Protein AF-A0A5C5W256-F1 (afdb_monomer_lite)

Sequence (184 aa):
MFRKSLTKLVGLVVAVGLAAPVAPAAFVEFNVLAPAGPWGCCGVTFTADGVGFVTRQFQNSAGTWVVTGSAYGGGCLDPFSLYLNNVSVAPNIVAAVPGGATTVIFDYRDMGGNINLRVNGIHVRRADFSMIPGAAYAAAGVAVGVTTTAIAGGVEGTVTLTGGPITSVWIGGQELCIDELDMY

Secondary structure (DSSP, 8-state):
------------------PPPPPPSEEE-TTSEES-S-EETTT-EEEETTEEEEEE-EE-TTS-EE---EEEE-SSSSTTPEEEESEEEEE-HHHHSTT-EEEEEEEEEE-SS-EEEEETTEEEEESSGGGS-TTTTGGGTEEEEEEEEEETTEEEEEEEEEEEEE--EEEEESSEEEEEEEE-

pLDDT: mean 88.27, std 16.91, range [33.84, 98.69]

Structure (mmCIF, N/CA/C/O backbone):
data_AF-A0A5C5W256-F1
#
_entry.id   AF-A0A5C5W256-F1
#
loop_
_atom_site.group_PDB
_atom_site.id
_atom_site.type_symbol
_atom_site.label_atom_id
_atom_site.label_alt_id
_atom_site.label_comp_id
_atom_site.label_asym_id
_atom_site.label_entity_id
_atom_site.label_seq_id
_atom_site.pdbx_PDB_ins_code
_atom_site.Cartn_x
_atom_site.Cartn_y
_atom_site.Cartn_z
_atom_site.occupancy
_atom_site.B_iso_or_equiv
_atom_site.auth_seq_id
_atom_site.auth_comp_id
_atom_site.auth_asym_id
_atom_site.auth_atom_id
_atom_site.pdbx_PDB_model_num
ATOM 1 N N . MET A 1 1 ? -3.224 26.549 -4.837 1.00 40.59 1 MET A N 1
ATOM 2 C CA . MET A 1 1 ? -4.471 27.346 -4.724 1.00 40.59 1 MET A CA 1
ATOM 3 C C . MET A 1 1 ? -5.606 26.364 -4.453 1.00 40.59 1 MET A C 1
ATOM 5 O O . MET A 1 1 ? -5.605 25.339 -5.113 1.00 40.59 1 MET A O 1
ATOM 9 N N . PHE A 1 2 ? -6.529 26.710 -3.540 1.00 33.84 2 PHE A N 1
ATOM 10 C CA . PHE A 1 2 ? -7.714 25.958 -3.052 1.00 33.84 2 PHE A CA 1
ATOM 11 C C . PHE A 1 2 ? -7.449 24.916 -1.942 1.00 33.84 2 PHE A C 1
ATOM 13 O O . PHE A 1 2 ? -6.506 24.157 -2.055 1.00 33.84 2 PHE A O 1
ATOM 20 N N . ARG A 1 3 ? -8.209 24.848 -0.832 1.00 41.81 3 ARG A N 1
ATOM 21 C CA . ARG A 1 3 ? -9.476 25.514 -0.443 1.00 41.81 3 ARG A CA 1
ATOM 22 C C . ARG A 1 3 ? -9.385 26.164 0.951 1.00 41.81 3 ARG A C 1
ATOM 24 O O . ARG A 1 3 ? -9.080 25.505 1.934 1.00 41.81 3 ARG A O 1
ATOM 31 N N . LYS A 1 4 ? -9.751 27.449 1.036 1.00 40.59 4 LYS A N 1
ATOM 32 C CA . LYS A 1 4 ? -10.235 28.093 2.269 1.00 40.59 4 LYS A CA 1
ATOM 33 C C . LYS A 1 4 ? -11.763 28.037 2.264 1.00 40.59 4 LYS A C 1
ATOM 35 O O . LYS A 1 4 ? -12.381 28.345 1.247 1.00 40.59 4 LYS A O 1
ATOM 40 N N . SER A 1 5 ? -12.336 27.638 3.394 1.00 48.22 5 SER A N 1
ATOM 41 C CA . SER A 1 5 ? -13.777 27.613 3.656 1.00 48.22 5 SER A CA 1
ATOM 42 C C . SER A 1 5 ? -14.386 29.020 3.566 1.00 48.22 5 SER A C 1
ATOM 44 O O . SER A 1 5 ? -13.829 29.971 4.117 1.00 48.22 5 SER A O 1
ATOM 46 N N . LEU A 1 6 ? -15.522 29.151 2.875 1.00 41.66 6 LEU A N 1
ATOM 47 C CA . LEU A 1 6 ? -16.331 30.369 2.809 1.00 41.66 6 LEU A CA 1
ATOM 48 C C . LEU A 1 6 ? -17.813 29.997 2.901 1.00 41.66 6 LEU A C 1
ATOM 50 O O . LEU A 1 6 ? -18.333 29.223 2.099 1.00 41.66 6 LEU A O 1
ATOM 54 N N . THR A 1 7 ? -18.477 30.565 3.903 1.00 48.62 7 THR A N 1
ATOM 55 C CA . THR A 1 7 ? -19.885 30.338 4.230 1.00 48.62 7 THR A CA 1
ATOM 56 C C . THR A 1 7 ? -20.782 31.422 3.617 1.00 48.62 7 THR A C 1
ATOM 58 O O . THR A 1 7 ? -20.429 32.598 3.625 1.00 48.62 7 THR A O 1
ATOM 61 N N . LYS A 1 8 ? -22.000 30.989 3.252 1.00 44.25 8 LYS A N 1
ATOM 62 C CA . LYS A 1 8 ? -23.266 31.716 2.991 1.00 44.25 8 LYS A CA 1
ATOM 63 C C . LYS A 1 8 ? -23.506 32.320 1.598 1.00 44.25 8 LYS A C 1
ATOM 65 O O . LYS A 1 8 ? -23.136 33.453 1.322 1.00 44.25 8 LYS A O 1
ATOM 70 N N . LEU A 1 9 ? -24.381 31.643 0.845 1.00 35.53 9 LEU A N 1
ATOM 71 C CA . LEU A 1 9 ? -25.519 32.275 0.169 1.00 35.53 9 LEU A CA 1
ATOM 72 C C . LEU A 1 9 ? -26.750 31.356 0.289 1.00 35.53 9 LEU A C 1
ATOM 74 O O . LEU A 1 9 ? -26.643 30.143 0.124 1.00 35.53 9 LEU A O 1
ATOM 78 N N . VAL A 1 10 ? -27.893 31.941 0.651 1.00 47.00 10 VAL A N 1
ATOM 79 C CA . VAL A 1 10 ? -29.174 31.268 0.914 1.00 47.00 10 VAL A CA 1
ATOM 80 C C . VAL A 1 10 ? -29.885 30.997 -0.411 1.00 47.00 10 VAL A C 1
ATOM 82 O O . VAL A 1 10 ? -30.200 31.928 -1.145 1.00 47.00 10 VAL A O 1
ATOM 85 N N . GLY A 1 11 ? -30.163 29.727 -0.688 1.00 38.19 11 GLY A N 1
ATOM 86 C CA . GLY A 1 11 ? -31.036 29.267 -1.761 1.00 38.19 11 GLY A CA 1
ATOM 87 C C . GLY A 1 11 ? -31.758 28.013 -1.283 1.00 38.19 11 GLY A C 1
ATOM 88 O O . GLY A 1 11 ? -31.154 27.167 -0.629 1.00 38.19 11 GLY A O 1
ATOM 89 N N . LEU A 1 12 ? -33.061 27.928 -1.540 1.00 46.53 12 LEU A N 1
ATOM 90 C CA . LEU A 1 12 ? -33.896 26.774 -1.219 1.00 46.53 12 LEU A CA 1
ATOM 91 C C . LEU A 1 12 ? -33.353 25.538 -1.957 1.00 46.53 12 LEU A C 1
ATOM 93 O O . LEU A 1 12 ? -33.573 25.385 -3.156 1.00 46.53 12 LEU A O 1
ATOM 97 N N . VAL A 1 13 ? -32.616 24.681 -1.250 1.00 40.34 13 VAL A N 1
ATOM 98 C CA . VAL A 1 13 ? -32.109 23.406 -1.768 1.00 40.34 13 VAL A CA 1
ATOM 99 C C . VAL A 1 13 ? -33.028 22.301 -1.270 1.00 40.34 13 VAL A C 1
ATOM 101 O O . VAL A 1 13 ? -33.202 22.110 -0.068 1.00 40.34 13 VAL A O 1
ATOM 104 N N . VAL A 1 14 ? -33.623 21.574 -2.215 1.00 43.19 14 VAL A N 1
ATOM 105 C CA . VAL A 1 14 ? -34.213 20.256 -1.976 1.00 43.19 14 VAL A CA 1
ATOM 106 C C . VAL A 1 14 ? -33.129 19.402 -1.322 1.00 43.19 14 VAL A C 1
ATOM 108 O O . VAL A 1 14 ? -32.124 19.095 -1.960 1.00 43.19 14 VAL A O 1
ATOM 111 N N . ALA A 1 15 ? -33.299 19.069 -0.043 1.00 41.59 15 ALA A N 1
ATOM 112 C CA . ALA A 1 15 ? -32.375 18.219 0.691 1.00 41.59 15 ALA A CA 1
ATOM 113 C C . ALA A 1 15 ? -32.466 16.784 0.149 1.00 41.59 15 ALA A C 1
ATOM 115 O O . ALA A 1 15 ? -33.136 15.924 0.714 1.00 41.59 15 ALA A O 1
ATOM 116 N N . VAL A 1 16 ? -31.786 16.516 -0.966 1.00 49.28 16 VAL A N 1
ATOM 117 C CA . VAL A 1 16 ? -31.245 15.181 -1.206 1.00 49.28 16 VAL A CA 1
ATOM 118 C C . VAL A 1 16 ? -30.246 14.994 -0.077 1.00 49.28 16 VAL A C 1
ATOM 120 O O . VAL A 1 16 ? -29.278 15.749 0.004 1.00 49.28 16 VAL A O 1
ATOM 123 N N . GLY A 1 17 ? -30.547 14.094 0.859 1.00 39.19 17 GLY A N 1
ATOM 124 C CA . GLY A 1 17 ? -29.689 13.802 2.000 1.00 39.19 17 GLY A CA 1
ATOM 125 C C . GLY A 1 17 ? -28.335 13.294 1.522 1.00 39.19 17 GLY A C 1
ATOM 126 O O . GLY A 1 17 ? -28.123 12.093 1.417 1.00 39.19 17 GLY A O 1
ATOM 127 N N . LEU A 1 18 ? -27.426 14.211 1.200 1.00 48.56 18 LEU A N 1
ATOM 128 C CA . LEU A 1 18 ? -26.009 13.927 1.106 1.00 48.56 18 LEU A CA 1
ATOM 129 C C . LEU A 1 18 ? -25.595 13.602 2.535 1.00 48.56 18 LEU A C 1
ATOM 131 O O . LEU A 1 18 ? -25.558 14.489 3.390 1.00 48.56 18 LEU A O 1
ATOM 135 N N . ALA A 1 19 ? -25.383 12.314 2.808 1.00 50.03 19 ALA A N 1
ATOM 136 C CA . ALA A 1 19 ? -24.729 11.897 4.033 1.00 50.03 19 ALA A CA 1
ATOM 137 C C . ALA A 1 19 ? -23.458 12.743 4.178 1.00 50.03 19 ALA A C 1
ATOM 139 O O . ALA A 1 19 ? -22.701 12.900 3.215 1.00 50.03 19 ALA A O 1
ATOM 140 N N . ALA A 1 20 ? -23.267 13.346 5.353 1.00 55.91 20 ALA A N 1
ATOM 141 C CA . ALA A 1 20 ? -22.009 14.007 5.655 1.00 55.91 20 ALA A CA 1
ATOM 142 C C . ALA A 1 20 ? -20.870 13.003 5.399 1.00 55.91 20 ALA A C 1
ATOM 144 O O . ALA A 1 20 ? -21.065 11.816 5.684 1.00 55.91 20 ALA A O 1
ATOM 145 N N . PRO A 1 21 ? -19.724 13.438 4.848 1.00 59.44 21 PRO A N 1
ATOM 146 C CA . PRO A 1 21 ? -18.595 12.540 4.664 1.00 59.44 21 PRO A CA 1
ATOM 147 C C . PRO A 1 21 ? -18.270 11.906 6.019 1.00 59.44 21 PRO A C 1
ATOM 149 O O . PRO A 1 21 ? -18.038 12.613 7.002 1.00 59.44 21 PRO A O 1
ATOM 152 N N . VAL A 1 22 ? -18.355 10.577 6.087 1.00 65.25 22 VAL A N 1
ATOM 153 C CA . VAL A 1 22 ? -17.903 9.820 7.256 1.00 65.25 22 VAL A CA 1
ATOM 154 C C . VAL A 1 22 ? -16.399 10.048 7.325 1.00 65.25 22 VAL A C 1
ATOM 156 O O . VAL A 1 22 ? -15.731 9.869 6.315 1.00 65.25 22 VAL A O 1
ATOM 159 N N . ALA A 1 23 ? -15.878 10.518 8.458 1.00 70.25 23 ALA A N 1
ATOM 160 C CA . ALA A 1 23 ? -14.434 10.633 8.638 1.00 70.25 23 ALA A CA 1
ATOM 161 C C . ALA A 1 23 ? -13.821 9.225 8.747 1.00 70.25 23 ALA A C 1
ATOM 163 O O . ALA A 1 23 ? -14.481 8.338 9.301 1.00 70.25 23 ALA A O 1
ATOM 164 N N . PRO A 1 24 ? -12.593 9.004 8.252 1.00 76.75 24 PRO A N 1
ATOM 165 C CA . PRO A 1 24 ? -11.929 7.719 8.410 1.00 76.75 24 PRO A CA 1
ATOM 166 C C . PRO A 1 24 ? -11.742 7.390 9.894 1.00 76.75 24 PRO A C 1
ATOM 168 O O . PRO A 1 24 ? -11.491 8.269 10.722 1.00 76.75 24 PRO A O 1
ATOM 171 N N . ALA A 1 25 ? -11.867 6.106 10.231 1.00 82.56 25 ALA A N 1
ATOM 172 C CA . ALA A 1 25 ? -11.558 5.600 11.564 1.00 82.56 25 ALA A CA 1
ATOM 173 C C . ALA A 1 25 ? -10.058 5.742 11.879 1.00 82.56 25 ALA A C 1
ATOM 175 O O . ALA A 1 25 ? -9.688 5.927 13.038 1.00 82.56 25 ALA A O 1
ATOM 176 N N . ALA A 1 26 ? -9.211 5.717 10.848 1.00 89.31 26 ALA A N 1
ATOM 177 C CA . ALA A 1 26 ? -7.811 6.102 10.929 1.00 89.31 26 ALA A CA 1
ATOM 178 C C . ALA A 1 26 ? -7.361 6.804 9.641 1.00 89.31 26 ALA A C 1
ATOM 180 O O . ALA A 1 26 ? -7.589 6.297 8.544 1.00 89.31 26 ALA A O 1
ATOM 181 N N . PHE A 1 27 ? -6.700 7.947 9.808 1.00 92.69 27 PHE A N 1
ATOM 182 C CA . PHE A 1 27 ? -6.063 8.728 8.751 1.00 92.69 27 PHE A CA 1
ATOM 183 C C . PHE A 1 27 ? -4.564 8.761 9.014 1.00 92.69 27 PHE A C 1
ATOM 185 O O . PHE A 1 27 ? -4.160 8.958 10.162 1.00 92.69 27 PHE A O 1
ATOM 192 N N . VAL A 1 28 ? -3.762 8.539 7.977 1.00 91.94 28 VAL A N 1
ATOM 193 C CA . VAL A 1 28 ? -2.305 8.576 8.073 1.00 91.94 28 VAL A CA 1
ATOM 194 C C . VAL A 1 28 ? -1.745 9.525 7.026 1.00 91.94 28 VAL A C 1
ATOM 196 O O . VAL A 1 28 ? -1.729 9.201 5.838 1.00 91.94 28 VAL A O 1
ATOM 199 N N . GLU A 1 29 ? -1.211 10.645 7.496 1.00 88.19 29 GLU A N 1
ATOM 200 C CA . GLU A 1 29 ? -0.182 11.411 6.806 1.00 88.19 29 GLU A CA 1
ATOM 201 C C . GLU A 1 29 ? 1.185 10.841 7.215 1.00 88.19 29 GLU A C 1
ATOM 203 O O . GLU A 1 29 ? 1.429 10.487 8.375 1.00 88.19 29 GLU A O 1
ATOM 208 N N . PHE A 1 30 ? 2.141 10.762 6.288 1.00 89.50 30 PHE A N 1
ATOM 209 C CA . PHE A 1 30 ? 3.508 10.347 6.640 1.00 89.50 30 PHE A CA 1
ATOM 210 C C . PHE A 1 30 ? 4.365 11.547 7.100 1.00 89.50 30 PHE A C 1
ATOM 212 O O . PHE A 1 30 ? 5.590 11.556 6.960 1.00 89.50 30 PHE A O 1
ATOM 219 N N . ASN A 1 31 ? 3.729 12.554 7.718 1.00 81.38 31 ASN A N 1
ATOM 220 C CA . ASN A 1 31 ? 4.358 13.772 8.241 1.00 81.38 31 ASN A CA 1
ATOM 221 C C . ASN A 1 31 ? 5.078 13.551 9.592 1.00 81.38 31 ASN A C 1
ATOM 223 O O . ASN A 1 31 ? 6.030 14.265 9.921 1.00 81.38 31 ASN A O 1
ATOM 227 N N . VAL A 1 32 ? 4.665 12.534 10.354 1.00 80.62 32 VAL A N 1
ATOM 228 C CA . VAL A 1 32 ? 5.231 12.144 11.648 1.00 80.62 32 VAL A CA 1
ATOM 229 C C . VAL A 1 32 ? 5.641 10.681 11.584 1.00 80.62 32 VAL A C 1
ATOM 231 O O . VAL A 1 32 ? 4.842 9.774 11.795 1.00 80.62 32 VAL A O 1
ATOM 234 N N . LEU A 1 33 ? 6.926 10.448 11.324 1.00 84.06 33 LEU A N 1
ATOM 235 C CA . LEU A 1 33 ? 7.492 9.112 11.167 1.00 84.06 33 LEU A CA 1
ATOM 236 C C . LEU A 1 33 ? 8.410 8.760 12.336 1.00 84.06 33 LEU A C 1
ATOM 238 O O . LEU A 1 33 ? 9.374 9.475 12.616 1.00 84.06 33 LEU A O 1
ATOM 242 N N . ALA A 1 34 ? 8.139 7.637 13.002 1.00 77.75 34 ALA A N 1
ATOM 243 C CA . ALA A 1 34 ? 8.932 7.185 14.143 1.00 77.75 34 ALA A CA 1
ATOM 244 C C . ALA A 1 34 ? 9.206 5.668 14.108 1.00 77.75 34 ALA A C 1
ATOM 246 O O . ALA A 1 34 ? 8.272 4.883 13.958 1.00 77.75 34 ALA A O 1
ATOM 247 N N . PRO A 1 35 ? 10.464 5.220 14.290 1.00 82.00 35 PRO A N 1
ATOM 248 C CA . PRO A 1 35 ? 11.689 6.032 14.306 1.00 82.00 35 PRO A CA 1
ATOM 249 C C . PRO A 1 35 ? 11.937 6.675 12.936 1.00 82.00 35 PRO A C 1
ATOM 251 O O . PRO A 1 35 ? 11.441 6.153 11.950 1.00 82.00 35 PRO A O 1
ATOM 254 N N . ALA A 1 36 ? 12.715 7.756 12.841 1.00 77.00 36 ALA A N 1
ATOM 255 C CA . ALA A 1 36 ? 13.098 8.296 11.534 1.00 77.00 36 ALA A CA 1
ATOM 256 C C . ALA A 1 36 ? 13.858 7.217 10.733 1.00 77.00 36 ALA A C 1
ATOM 258 O O . ALA A 1 36 ? 14.828 6.653 11.241 1.00 77.00 36 ALA A O 1
ATOM 259 N N . GLY A 1 37 ? 13.365 6.879 9.535 1.00 81.06 37 GLY A N 1
ATOM 260 C CA . GLY A 1 37 ? 13.914 5.821 8.679 1.00 81.06 37 GLY A CA 1
ATOM 261 C C . GLY A 1 37 ? 15.373 6.053 8.232 1.00 81.06 37 GLY A C 1
ATOM 262 O O . GLY A 1 37 ? 16.012 7.025 8.635 1.00 81.06 37 GLY A O 1
ATOM 263 N N . PRO A 1 38 ? 15.925 5.181 7.370 1.00 90.62 38 PRO A N 1
ATOM 264 C CA . PRO A 1 38 ? 15.214 4.190 6.562 1.00 90.62 38 PRO A CA 1
ATOM 265 C C . PRO A 1 38 ? 14.816 2.927 7.336 1.00 90.62 38 PRO A C 1
ATOM 267 O O . PRO A 1 38 ? 15.508 2.491 8.256 1.00 90.62 38 PRO A O 1
ATOM 270 N N . TRP A 1 39 ? 13.729 2.288 6.905 1.00 95.62 39 TRP A N 1
ATOM 271 C CA . TRP A 1 39 ? 13.280 0.989 7.407 1.00 95.62 39 TRP A CA 1
ATOM 272 C C . TRP A 1 39 ? 13.541 -0.081 6.354 1.00 95.62 39 TRP A C 1
ATOM 274 O O . TRP A 1 39 ? 12.833 -0.173 5.351 1.00 95.62 39 TRP A O 1
ATOM 284 N N . GLY A 1 40 ? 14.582 -0.880 6.578 1.00 95.56 40 GLY A N 1
ATOM 285 C CA . GLY A 1 40 ? 14.929 -1.990 5.697 1.00 95.56 40 GLY A CA 1
ATOM 286 C C . GLY A 1 40 ? 13.882 -3.105 5.710 1.00 95.56 40 GLY A C 1
ATOM 287 O O . GLY A 1 40 ? 13.052 -3.223 6.619 1.00 95.56 40 GLY A O 1
ATOM 288 N N . CYS A 1 41 ? 13.933 -3.961 4.699 1.00 94.12 41 CYS A N 1
ATOM 289 C CA . CYS A 1 41 ? 13.200 -5.215 4.710 1.00 94.12 41 CYS A CA 1
ATOM 290 C C . CYS A 1 41 ? 13.923 -6.251 5.602 1.00 94.12 41 CYS A C 1
ATOM 292 O O . CYS A 1 41 ? 15.146 -6.272 5.667 1.00 94.12 41 CYS A O 1
ATOM 294 N N . CYS A 1 42 ? 13.240 -7.136 6.325 1.00 95.06 42 CYS A N 1
ATOM 295 C CA . CYS A 1 42 ? 11.794 -7.217 6.523 1.00 95.06 42 CYS A CA 1
ATOM 296 C C . CYS A 1 42 ? 11.480 -7.412 8.008 1.00 95.06 42 CYS A C 1
ATOM 298 O O . CYS A 1 42 ? 12.303 -7.920 8.767 1.00 95.06 42 CYS A O 1
ATOM 300 N N . GLY A 1 43 ? 10.266 -7.045 8.415 1.00 96.94 43 GLY A N 1
ATOM 301 C CA . GLY A 1 43 ? 9.844 -7.115 9.814 1.00 96.94 43 GLY A CA 1
ATOM 302 C C . GLY A 1 43 ? 10.235 -5.889 10.637 1.00 96.94 43 GLY A C 1
ATOM 303 O O . GLY A 1 43 ? 9.975 -5.875 11.836 1.00 96.94 43 GLY A O 1
ATOM 304 N N . VAL A 1 44 ? 10.811 -4.858 10.012 1.00 97.38 44 VAL A N 1
ATOM 305 C CA . VAL A 1 44 ? 11.076 -3.582 10.680 1.00 97.38 44 VAL A CA 1
ATOM 306 C C . VAL A 1 44 ? 9.753 -2.860 10.871 1.00 97.38 44 VAL A C 1
ATOM 308 O O . VAL A 1 44 ? 8.972 -2.726 9.929 1.00 97.38 44 VAL A O 1
ATOM 311 N N . THR A 1 45 ? 9.499 -2.415 12.095 1.00 96.75 45 THR A N 1
ATOM 312 C CA . THR A 1 45 ? 8.281 -1.695 12.457 1.00 96.75 45 THR A CA 1
ATOM 313 C C . THR A 1 45 ? 8.541 -0.207 12.589 1.00 96.75 45 THR A C 1
ATOM 315 O O . THR A 1 45 ? 9.589 0.202 13.092 1.00 96.75 45 THR A O 1
ATOM 318 N N . PHE A 1 46 ? 7.557 0.590 12.204 1.00 96.00 46 PHE A N 1
ATOM 319 C CA . PHE A 1 46 ? 7.534 2.031 12.422 1.00 96.00 46 PHE A CA 1
ATOM 320 C C . PHE A 1 46 ? 6.097 2.495 12.623 1.00 96.00 46 PHE A C 1
ATOM 322 O O . PHE A 1 46 ? 5.162 1.717 12.442 1.00 96.00 46 PHE A O 1
ATOM 329 N N . THR A 1 47 ? 5.913 3.742 13.023 1.00 95.25 47 THR A N 1
ATOM 330 C CA . THR A 1 47 ? 4.601 4.361 13.185 1.00 95.25 47 THR A CA 1
ATOM 331 C C . THR A 1 47 ? 4.505 5.620 12.340 1.00 95.25 47 THR A C 1
ATOM 333 O O . THR A 1 47 ? 5.472 6.385 12.288 1.00 95.25 47 THR A O 1
ATOM 336 N N . ALA A 1 48 ? 3.335 5.833 11.743 1.00 93.00 48 ALA A N 1
ATOM 337 C CA . ALA A 1 48 ? 2.917 7.088 11.128 1.00 93.00 48 ALA A CA 1
ATOM 338 C C . ALA A 1 48 ? 1.512 7.423 11.641 1.00 93.00 48 ALA A C 1
ATOM 340 O O . ALA A 1 48 ? 0.661 6.533 11.664 1.00 93.00 48 ALA A O 1
ATOM 341 N N . ASP A 1 49 ? 1.312 8.634 12.165 1.00 91.19 49 ASP A N 1
ATOM 342 C CA . ASP A 1 49 ? 0.053 9.084 12.789 1.00 91.19 49 ASP A CA 1
ATOM 343 C C . ASP A 1 49 ? -0.586 8.075 13.761 1.00 91.19 49 ASP A C 1
ATOM 345 O O . ASP A 1 49 ? -1.791 7.837 13.798 1.00 91.19 49 ASP A O 1
ATOM 349 N N . GLY A 1 50 ? 0.253 7.432 14.578 1.00 90.38 50 GLY A N 1
ATOM 350 C CA . GLY A 1 50 ? -0.186 6.441 15.565 1.00 90.38 50 GLY A CA 1
ATOM 351 C C . GLY A 1 50 ? -0.567 5.072 14.986 1.00 90.38 50 GLY A C 1
ATOM 352 O O . GLY A 1 50 ? -0.760 4.126 15.752 1.00 90.38 50 GLY A O 1
ATOM 353 N N . VAL A 1 51 ? -0.598 4.912 13.661 1.00 95.44 51 VAL A N 1
ATOM 354 C CA . VAL A 1 51 ? -0.769 3.618 12.997 1.00 95.44 51 VAL A CA 1
ATOM 355 C C . VAL A 1 51 ? 0.577 2.908 12.915 1.00 95.44 51 VAL A C 1
ATOM 357 O O . VAL A 1 51 ? 1.571 3.454 12.440 1.00 95.44 51 VAL A O 1
ATOM 360 N N . GLY A 1 52 ? 0.616 1.663 13.388 1.00 96.75 52 GLY A N 1
ATOM 361 C CA . GLY A 1 52 ? 1.791 0.807 13.266 1.00 96.75 52 GLY A CA 1
ATOM 362 C C . GLY A 1 52 ? 1.912 0.213 11.866 1.00 96.75 52 GLY A C 1
ATOM 363 O O . GLY A 1 52 ? 0.949 -0.333 11.335 1.00 96.75 52 GLY A O 1
ATOM 364 N N . PHE A 1 53 ? 3.113 0.248 11.308 1.00 98.12 53 PHE A N 1
ATOM 365 C CA . PHE A 1 53 ? 3.483 -0.352 10.035 1.00 98.12 53 PHE A CA 1
ATOM 366 C C . PHE A 1 53 ? 4.567 -1.401 10.239 1.00 98.12 53 PHE A C 1
ATOM 368 O O . PHE A 1 53 ? 5.342 -1.357 11.196 1.00 98.12 53 PHE A O 1
ATOM 375 N N . VAL A 1 54 ? 4.653 -2.338 9.299 1.00 98.19 54 VAL A N 1
ATOM 376 C CA . VAL A 1 54 ? 5.749 -3.304 9.219 1.00 98.19 54 VAL A CA 1
ATOM 377 C C . VAL A 1 54 ? 6.220 -3.466 7.779 1.00 98.19 54 VAL A C 1
ATOM 379 O O . VAL A 1 54 ? 5.405 -3.613 6.865 1.00 98.19 54 VAL A O 1
ATOM 382 N N . THR A 1 55 ? 7.536 -3.469 7.567 1.00 98.44 55 THR A N 1
ATOM 383 C CA . THR A 1 55 ? 8.130 -3.739 6.255 1.00 98.44 55 THR A CA 1
ATOM 384 C C . THR A 1 55 ? 8.003 -5.217 5.893 1.00 98.44 55 THR A C 1
ATOM 386 O O . THR A 1 55 ? 8.132 -6.126 6.722 1.00 98.44 55 THR A O 1
ATOM 389 N N . ARG A 1 56 ? 7.735 -5.481 4.621 1.00 98.44 56 ARG A N 1
ATOM 390 C CA . ARG A 1 56 ? 7.482 -6.795 4.035 1.00 98.44 56 ARG A CA 1
ATOM 391 C C . ARG A 1 56 ? 8.254 -6.925 2.731 1.00 98.44 56 ARG A C 1
ATOM 393 O O . ARG A 1 56 ? 8.587 -5.937 2.081 1.00 98.44 56 ARG A O 1
ATOM 400 N N . GLN A 1 57 ? 8.507 -8.172 2.354 1.00 97.56 57 GLN A N 1
ATOM 401 C CA . GLN A 1 57 ? 9.138 -8.508 1.082 1.00 97.56 57 GLN A CA 1
ATOM 402 C C . GLN A 1 57 ? 8.375 -7.917 -0.110 1.00 97.56 57 GLN A C 1
ATOM 404 O O . GLN A 1 57 ? 7.158 -7.715 -0.067 1.00 97.56 57 GLN A O 1
ATOM 409 N N . PHE A 1 58 ? 9.108 -7.680 -1.187 1.00 97.56 58 PHE A N 1
ATOM 410 C CA . PHE A 1 58 ? 8.606 -7.193 -2.467 1.00 97.56 58 PHE A CA 1
ATOM 411 C C . PHE A 1 58 ? 8.861 -8.250 -3.537 1.00 97.56 58 PHE A C 1
ATOM 413 O O . PHE A 1 58 ? 9.859 -8.959 -3.468 1.00 97.56 58 PHE A O 1
ATOM 420 N N . GLN A 1 59 ? 7.983 -8.386 -4.523 1.00 97.81 59 GLN A N 1
ATOM 421 C CA . GLN A 1 59 ? 8.201 -9.256 -5.672 1.00 97.81 59 GLN A CA 1
ATOM 422 C C . GLN A 1 59 ? 8.569 -8.417 -6.897 1.00 97.81 59 GLN A C 1
ATOM 424 O O . GLN A 1 59 ? 7.767 -7.600 -7.353 1.00 97.81 59 GLN A O 1
ATOM 429 N N . ASN A 1 60 ? 9.757 -8.646 -7.455 1.00 96.00 60 ASN A N 1
ATOM 430 C CA . ASN A 1 60 ? 10.226 -7.937 -8.647 1.00 96.00 60 ASN A CA 1
ATOM 431 C C . ASN A 1 60 ? 9.536 -8.429 -9.939 1.00 96.00 60 ASN A C 1
ATOM 433 O O . ASN A 1 60 ? 8.783 -9.408 -9.928 1.00 96.00 60 ASN A O 1
ATOM 437 N N . SER A 1 61 ? 9.808 -7.772 -11.073 1.00 95.06 61 SER A N 1
ATOM 438 C CA . SER A 1 61 ? 9.256 -8.121 -12.398 1.00 95.06 61 SER A CA 1
ATOM 439 C C . SER A 1 61 ? 9.442 -9.591 -12.784 1.00 95.06 61 SER A C 1
ATOM 441 O O . SER A 1 61 ? 8.538 -10.174 -13.389 1.00 95.06 61 SER A O 1
ATOM 443 N N . ALA A 1 62 ? 10.565 -10.198 -12.390 1.00 95.44 62 ALA A N 1
ATOM 444 C CA . ALA A 1 62 ? 10.894 -11.600 -12.641 1.00 95.44 62 ALA A CA 1
ATOM 445 C C . ALA A 1 62 ? 10.119 -12.589 -11.746 1.00 95.44 62 ALA A C 1
ATOM 447 O O . ALA A 1 62 ? 10.238 -13.799 -11.918 1.00 95.44 62 ALA A O 1
ATOM 448 N N . GLY A 1 63 ? 9.310 -12.104 -10.800 1.00 95.88 63 GLY A N 1
ATOM 449 C CA . GLY A 1 63 ? 8.587 -12.943 -9.845 1.00 95.88 63 GLY A CA 1
ATOM 450 C C . GLY A 1 63 ? 9.413 -13.355 -8.626 1.00 95.88 63 GLY A C 1
ATOM 451 O O . GLY A 1 63 ? 8.910 -14.093 -7.776 1.00 95.88 63 GLY A O 1
ATOM 452 N N . THR A 1 64 ? 10.640 -12.854 -8.498 1.00 97.00 64 THR A N 1
ATOM 453 C CA . THR A 1 64 ? 11.519 -13.132 -7.363 1.00 97.00 64 THR A CA 1
ATOM 454 C C . THR A 1 64 ? 11.154 -12.237 -6.189 1.00 97.00 64 THR A C 1
ATOM 456 O O . THR A 1 64 ? 11.049 -11.017 -6.329 1.00 97.00 64 THR A O 1
ATOM 459 N N . TRP A 1 65 ? 10.985 -12.848 -5.018 1.00 97.56 65 TRP A N 1
ATOM 460 C CA . TRP A 1 65 ? 10.843 -12.120 -3.763 1.00 97.56 65 TRP A CA 1
ATOM 461 C C . TRP A 1 65 ? 12.200 -11.573 -3.322 1.00 97.56 65 TRP A C 1
ATOM 463 O O . TRP A 1 65 ? 13.168 -12.322 -3.206 1.00 97.56 65 TRP A O 1
ATOM 473 N N . VAL A 1 66 ? 12.263 -10.270 -3.078 1.00 95.44 66 VAL A N 1
ATOM 474 C CA . VAL A 1 66 ? 13.449 -9.560 -2.604 1.00 95.44 66 VAL A CA 1
ATOM 475 C C . VAL A 1 66 ? 13.238 -9.084 -1.170 1.00 95.44 66 VAL A C 1
ATOM 477 O O . VAL A 1 66 ? 12.128 -8.733 -0.758 1.00 95.44 66 VAL A O 1
ATOM 480 N N . VAL A 1 67 ? 14.334 -9.091 -0.413 1.00 96.62 67 VAL A N 1
ATOM 481 C CA . VAL A 1 67 ? 14.378 -8.775 1.025 1.00 96.62 67 VAL A CA 1
ATOM 482 C C . VAL A 1 67 ? 15.432 -7.714 1.351 1.00 96.62 67 VAL A C 1
ATOM 484 O O . VAL A 1 67 ? 15.849 -7.576 2.492 1.00 96.62 67 VAL A O 1
ATOM 487 N N . THR A 1 68 ? 15.888 -6.975 0.340 1.00 95.31 68 THR A N 1
ATOM 488 C CA . THR A 1 68 ? 16.977 -5.989 0.450 1.00 95.31 68 THR A CA 1
ATOM 489 C C . THR A 1 68 ? 16.513 -4.551 0.217 1.00 95.31 68 THR A C 1
ATOM 491 O O . THR A 1 68 ? 17.346 -3.654 0.138 1.00 95.31 68 THR A O 1
ATOM 494 N N . GLY A 1 69 ? 15.208 -4.329 0.046 1.00 96.81 69 GLY A N 1
ATOM 495 C CA . GLY A 1 69 ? 14.646 -2.995 -0.129 1.00 96.81 69 GLY A CA 1
ATOM 496 C C . GLY A 1 69 ? 14.456 -2.236 1.178 1.00 96.81 69 GLY A C 1
ATOM 497 O O . GLY A 1 69 ? 14.642 -2.789 2.263 1.00 96.81 69 GLY A O 1
ATOM 498 N N . SER A 1 70 ? 14.041 -0.979 1.056 1.00 96.69 70 SER A N 1
ATOM 499 C CA . SER A 1 70 ? 13.851 -0.059 2.176 1.00 96.69 70 SER A CA 1
ATOM 500 C C . SER A 1 70 ? 12.698 0.906 1.929 1.00 96.69 70 SER A C 1
ATOM 502 O O . SER A 1 70 ? 12.434 1.296 0.792 1.00 96.69 70 SER A O 1
ATOM 504 N N . ALA A 1 71 ? 12.039 1.309 3.011 1.00 96.31 71 ALA A N 1
ATOM 505 C CA . ALA A 1 71 ? 11.093 2.417 3.045 1.00 96.31 71 ALA A CA 1
ATOM 506 C C . ALA A 1 71 ? 11.750 3.635 3.711 1.00 96.31 71 ALA A C 1
ATOM 508 O O . ALA A 1 71 ? 12.602 3.476 4.592 1.00 96.31 71 ALA A O 1
ATOM 509 N N . TYR A 1 72 ? 11.361 4.843 3.321 1.00 92.50 72 TYR A N 1
ATOM 510 C CA . TYR A 1 72 ? 11.821 6.086 3.937 1.00 92.50 72 TYR A CA 1
ATOM 511 C C . TYR A 1 72 ? 10.783 7.193 3.760 1.00 92.50 72 TYR A C 1
ATOM 513 O O . TYR A 1 72 ? 10.093 7.240 2.747 1.00 92.50 72 TYR A O 1
ATOM 521 N N . GLY A 1 73 ? 10.676 8.091 4.739 1.00 91.38 73 GLY A N 1
ATOM 522 C CA . GLY A 1 73 ? 9.920 9.330 4.543 1.00 91.38 73 GLY A CA 1
ATOM 523 C C . GLY A 1 73 ? 10.612 10.200 3.500 1.00 91.38 73 GLY A C 1
ATOM 524 O O . GLY A 1 73 ? 11.844 10.296 3.513 1.00 91.38 73 GLY A O 1
ATOM 525 N N . GLY A 1 74 ? 9.865 10.821 2.591 1.00 75.94 74 GLY A N 1
ATOM 526 C CA . GLY A 1 74 ? 10.479 11.704 1.609 1.00 75.94 74 GLY A CA 1
ATOM 527 C C . GLY A 1 74 ? 9.556 12.270 0.537 1.00 75.94 74 GLY A C 1
ATOM 528 O O . GLY A 1 74 ? 8.624 11.624 0.090 1.00 75.94 74 GLY A O 1
ATOM 529 N N . GLY A 1 75 ? 9.942 13.470 0.090 1.00 69.19 75 GLY A N 1
ATOM 530 C CA . GLY 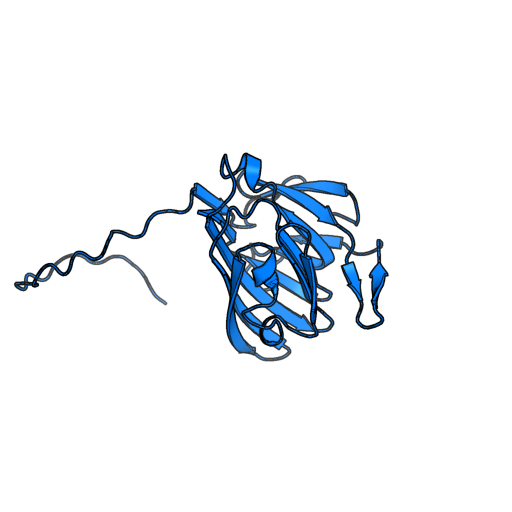A 1 75 ? 9.246 14.484 -0.712 1.00 69.19 75 GLY A CA 1
ATOM 531 C C . GLY A 1 75 ? 8.686 14.156 -2.097 1.00 69.19 75 GLY A C 1
ATOM 532 O O . GLY A 1 75 ? 8.712 15.041 -2.953 1.00 69.19 75 GLY A O 1
ATOM 533 N N . CYS A 1 76 ? 8.305 12.920 -2.391 1.00 78.12 76 CYS A N 1
ATOM 534 C CA . CYS A 1 76 ? 8.095 12.511 -3.774 1.00 78.12 76 CYS A CA 1
ATOM 535 C C . CYS A 1 76 ? 6.670 12.700 -4.299 1.00 78.12 76 CYS A C 1
ATOM 537 O O . CYS A 1 76 ? 6.551 12.975 -5.487 1.00 78.12 76 CYS A O 1
ATOM 539 N N . LEU A 1 77 ? 5.624 12.626 -3.473 1.00 78.19 77 LEU A N 1
ATOM 540 C CA . LEU A 1 77 ? 4.319 13.249 -3.763 1.00 78.19 77 LEU A CA 1
ATOM 541 C C . LEU A 1 77 ? 4.305 14.661 -3.178 1.00 78.19 77 LEU A C 1
ATOM 543 O O . LEU A 1 77 ? 4.137 15.646 -3.899 1.00 78.19 77 LEU A O 1
ATOM 547 N N . ASP A 1 78 ? 4.627 14.732 -1.892 1.00 82.56 78 ASP A N 1
ATOM 548 C CA . ASP A 1 78 ? 4.926 15.939 -1.138 1.00 82.56 78 ASP A CA 1
ATOM 549 C C . ASP A 1 78 ? 5.938 15.614 -0.008 1.00 82.56 78 ASP A C 1
ATOM 551 O O . ASP A 1 78 ? 6.307 14.438 0.145 1.00 82.56 78 ASP A O 1
ATOM 555 N N . PRO A 1 79 ? 6.441 16.617 0.758 1.00 82.19 79 PRO A N 1
ATOM 556 C CA . PRO A 1 79 ? 7.429 16.445 1.838 1.00 82.19 79 PRO A CA 1
ATOM 557 C C . PRO A 1 79 ? 7.119 15.368 2.884 1.00 82.19 79 PRO A C 1
ATOM 559 O O . PRO A 1 79 ? 8.036 14.941 3.588 1.00 82.19 79 PRO A O 1
ATOM 562 N N . PHE A 1 80 ? 5.862 14.959 2.990 1.00 86.44 80 PHE A N 1
ATOM 563 C CA . PHE A 1 80 ? 5.301 14.072 3.992 1.00 86.44 80 PHE A CA 1
ATOM 564 C C . PHE A 1 80 ? 4.818 12.746 3.414 1.00 86.44 80 PHE A C 1
ATOM 566 O O . PHE A 1 80 ? 4.104 12.043 4.109 1.00 86.44 80 PHE A O 1
ATOM 573 N N . SER A 1 81 ? 5.245 12.373 2.206 1.00 92.06 81 SER A N 1
ATOM 574 C CA . SER A 1 81 ? 4.941 11.061 1.623 1.00 92.06 81 SER A CA 1
ATOM 575 C C . SER A 1 81 ? 5.928 9.967 2.053 1.00 92.06 81 SER A C 1
ATOM 577 O O . SER A 1 81 ? 7.063 10.224 2.476 1.00 92.06 81 SER A O 1
ATOM 579 N N . LEU A 1 82 ? 5.502 8.706 1.943 1.00 95.38 82 LEU A N 1
ATOM 580 C CA . LEU A 1 82 ? 6.345 7.536 2.175 1.00 95.38 82 LEU A CA 1
ATOM 581 C C . LEU A 1 82 ? 6.855 6.979 0.847 1.00 95.38 82 LEU A C 1
ATOM 583 O O . LEU A 1 82 ? 6.079 6.497 0.026 1.00 95.38 82 LEU A O 1
ATOM 587 N N . TYR A 1 83 ? 8.173 6.963 0.672 1.00 95.56 83 TYR A N 1
ATOM 588 C CA . TYR A 1 83 ? 8.823 6.349 -0.477 1.00 95.56 83 TYR A CA 1
ATOM 589 C C . TYR A 1 83 ? 9.221 4.899 -0.174 1.00 95.56 83 TYR A C 1
ATOM 591 O O . TYR A 1 83 ? 9.797 4.587 0.874 1.00 95.56 83 TYR A O 1
ATOM 599 N N . LEU A 1 84 ? 8.984 4.011 -1.136 1.00 96.56 84 LEU A N 1
ATOM 600 C CA . LEU A 1 84 ? 9.290 2.588 -1.107 1.00 96.56 84 LEU A CA 1
ATOM 601 C C . LEU A 1 84 ? 10.243 2.220 -2.250 1.00 96.56 84 LEU A C 1
ATOM 603 O O . LEU A 1 84 ? 9.942 2.458 -3.421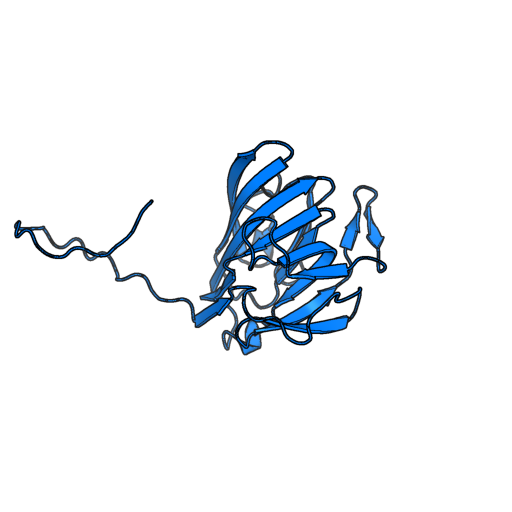 1.00 96.56 84 LEU A O 1
ATOM 607 N N . ASN A 1 85 ? 11.357 1.567 -1.902 1.00 96.44 85 ASN A N 1
ATOM 608 C CA . ASN A 1 85 ? 12.279 0.969 -2.863 1.00 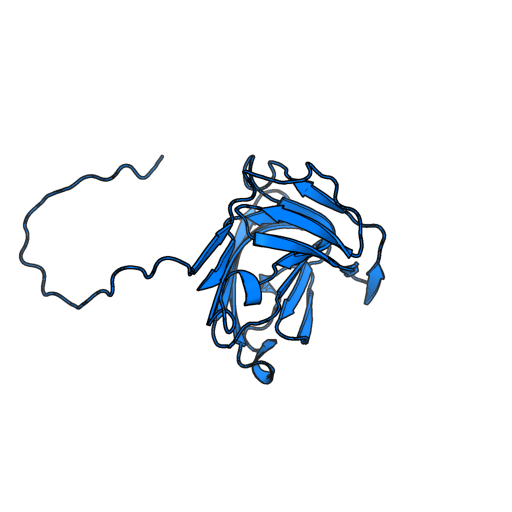96.44 85 ASN A CA 1
ATOM 609 C C . ASN A 1 85 ? 12.469 -0.526 -2.623 1.00 96.44 85 ASN A C 1
ATOM 611 O O . ASN A 1 85 ? 13.137 -0.924 -1.670 1.00 96.44 85 ASN A O 1
ATOM 615 N N . ASN A 1 86 ? 11.931 -1.361 -3.509 1.00 97.25 86 ASN A N 1
ATOM 616 C CA . ASN A 1 86 ? 12.019 -2.820 -3.468 1.00 97.25 86 ASN A CA 1
ATOM 617 C C . ASN A 1 86 ? 11.513 -3.407 -2.139 1.00 97.25 86 ASN A C 1
ATOM 619 O O . ASN A 1 86 ? 12.047 -4.396 -1.629 1.00 97.25 86 ASN A O 1
ATOM 623 N N . VAL A 1 87 ? 10.482 -2.790 -1.565 1.00 98.06 87 VAL A N 1
ATOM 624 C CA . VAL A 1 87 ? 9.882 -3.168 -0.281 1.00 98.06 87 VAL A CA 1
ATOM 625 C C . VAL A 1 87 ? 8.367 -3.001 -0.353 1.00 98.06 87 VAL A C 1
ATOM 627 O O . VAL A 1 87 ? 7.860 -2.228 -1.166 1.00 98.06 87 VAL A O 1
ATOM 630 N N . SER A 1 88 ? 7.644 -3.709 0.511 1.00 98.50 88 SER A N 1
ATOM 631 C CA . SER A 1 88 ? 6.243 -3.407 0.807 1.00 98.50 88 SER A CA 1
ATOM 632 C C . SER A 1 88 ? 6.093 -2.963 2.259 1.00 98.50 88 SER A C 1
ATOM 634 O O . SER A 1 88 ? 6.853 -3.394 3.122 1.00 98.50 88 SER A O 1
ATOM 636 N N . VAL A 1 89 ? 5.094 -2.150 2.566 1.00 98.38 89 VAL A N 1
ATOM 637 C CA . VAL A 1 89 ? 4.687 -1.813 3.933 1.00 98.38 89 VAL A CA 1
ATOM 638 C C . VAL A 1 89 ? 3.284 -2.328 4.192 1.00 98.38 89 VAL A C 1
ATOM 640 O O . VAL A 1 89 ? 2.458 -2.412 3.285 1.00 98.38 89 VAL A O 1
ATOM 643 N N . ALA A 1 90 ? 3.027 -2.722 5.433 1.00 98.44 90 ALA A N 1
ATOM 644 C CA . ALA A 1 90 ? 1.731 -3.220 5.859 1.00 98.44 90 ALA A CA 1
ATOM 645 C C . ALA A 1 90 ? 1.261 -2.445 7.098 1.00 98.44 90 ALA A C 1
ATOM 647 O O . ALA A 1 90 ? 1.856 -2.646 8.163 1.00 98.44 90 ALA A O 1
ATOM 648 N N . PRO A 1 91 ? 0.236 -1.577 6.990 1.00 98.06 91 PRO A N 1
ATOM 649 C CA . PRO A 1 91 ? -0.401 -0.977 8.157 1.00 98.06 91 PRO A CA 1
ATOM 650 C C . PRO A 1 91 ? -1.094 -2.049 9.007 1.00 98.06 91 PRO A C 1
ATOM 652 O O . PRO A 1 91 ? -1.634 -3.037 8.497 1.00 98.06 91 PRO A O 1
ATOM 655 N N . ASN A 1 92 ? -1.117 -1.847 10.321 1.00 97.31 92 ASN A N 1
ATOM 656 C CA . ASN A 1 92 ? -1.857 -2.679 11.260 1.00 97.31 92 ASN A CA 1
ATOM 657 C C . ASN A 1 92 ? -3.336 -2.265 11.290 1.00 97.31 92 ASN A C 1
ATOM 659 O O . ASN A 1 92 ? -3.800 -1.618 12.230 1.00 97.31 92 ASN A O 1
ATOM 663 N N . ILE A 1 93 ? -4.067 -2.650 10.241 1.00 97.00 93 ILE A N 1
ATOM 664 C CA . ILE A 1 93 ? -5.459 -2.233 10.021 1.00 97.00 93 ILE A CA 1
ATOM 665 C C . ILE A 1 93 ? -6.358 -2.622 11.191 1.00 97.00 93 ILE A C 1
ATOM 667 O O . ILE A 1 93 ? -7.134 -1.802 11.646 1.00 97.00 93 ILE A O 1
ATOM 671 N N . VAL A 1 94 ? -6.245 -3.841 11.722 1.00 95.94 94 VAL A N 1
ATOM 672 C CA . VAL A 1 94 ? -7.134 -4.308 12.804 1.00 95.94 94 VAL A CA 1
ATOM 673 C C . VAL A 1 94 ? -6.913 -3.586 14.135 1.00 95.94 94 VAL A C 1
ATOM 675 O O . VAL A 1 94 ? -7.817 -3.566 14.967 1.00 95.94 94 VAL A O 1
ATOM 678 N N . ALA A 1 95 ? -5.724 -3.013 14.350 1.00 94.81 95 ALA A N 1
ATOM 679 C CA . ALA A 1 95 ? -5.457 -2.167 15.509 1.00 94.81 95 ALA A CA 1
ATOM 680 C C . ALA A 1 95 ? -5.975 -0.737 15.301 1.00 94.81 95 ALA A C 1
ATOM 682 O O . ALA A 1 95 ? -6.468 -0.135 16.250 1.00 94.81 95 ALA A O 1
ATOM 683 N N . ALA A 1 96 ? -5.876 -0.215 14.075 1.00 93.94 96 ALA A N 1
ATOM 684 C CA . ALA A 1 96 ? -6.367 1.113 13.711 1.00 93.94 96 ALA A CA 1
ATOM 685 C C . ALA A 1 96 ? -7.904 1.161 13.593 1.00 93.94 96 ALA A C 1
ATOM 687 O O . ALA A 1 96 ? -8.537 2.119 14.020 1.00 93.94 96 ALA A O 1
ATOM 688 N N . VAL A 1 97 ? -8.504 0.095 13.062 1.00 94.94 97 VAL A N 1
ATOM 689 C CA . VAL A 1 97 ? -9.940 -0.079 12.827 1.00 94.94 97 VAL A CA 1
ATOM 690 C C . VAL A 1 97 ? -10.357 -1.450 13.377 1.00 94.94 97 VAL A C 1
ATOM 692 O O . VAL A 1 97 ? -10.207 -2.473 12.694 1.00 94.94 97 VAL A O 1
ATOM 695 N N . PRO A 1 98 ? -10.841 -1.523 14.633 1.00 93.12 98 PRO A N 1
ATOM 696 C CA . PRO A 1 98 ? -11.250 -2.783 15.246 1.00 93.12 98 PRO A CA 1
ATOM 697 C C . PRO A 1 98 ? -12.310 -3.513 14.410 1.00 93.12 98 PRO A C 1
ATOM 699 O O . PRO A 1 98 ? -13.383 -2.982 14.150 1.00 93.12 98 PRO A O 1
ATOM 702 N N . GLY A 1 99 ? -12.013 -4.751 14.004 1.00 90.75 99 GLY A N 1
ATOM 703 C CA . GLY A 1 99 ? -12.870 -5.544 13.107 1.00 90.75 99 GLY A CA 1
ATOM 704 C C . GLY A 1 99 ? -12.485 -5.479 11.622 1.00 90.75 99 GLY A C 1
ATOM 705 O O . GLY A 1 99 ? -12.989 -6.282 10.838 1.00 90.75 99 GLY A O 1
ATOM 706 N N . GLY A 1 100 ? -11.529 -4.621 11.257 1.00 95.12 100 GLY A N 1
ATOM 707 C CA . GLY A 1 100 ? -11.075 -4.408 9.885 1.00 95.12 100 GLY A CA 1
ATOM 708 C C . GLY A 1 100 ? -11.799 -3.250 9.201 1.00 95.12 100 GLY A C 1
ATOM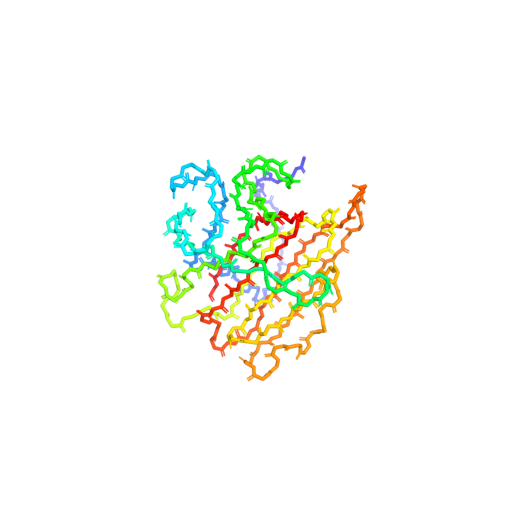 709 O O . GLY A 1 100 ? -12.907 -2.883 9.581 1.00 95.12 100 GLY A O 1
ATOM 710 N N . ALA A 1 101 ? -11.160 -2.695 8.177 1.00 96.56 101 ALA A N 1
ATOM 711 C CA . ALA A 1 101 ? -11.716 -1.600 7.396 1.00 96.56 101 ALA A CA 1
ATOM 712 C C . ALA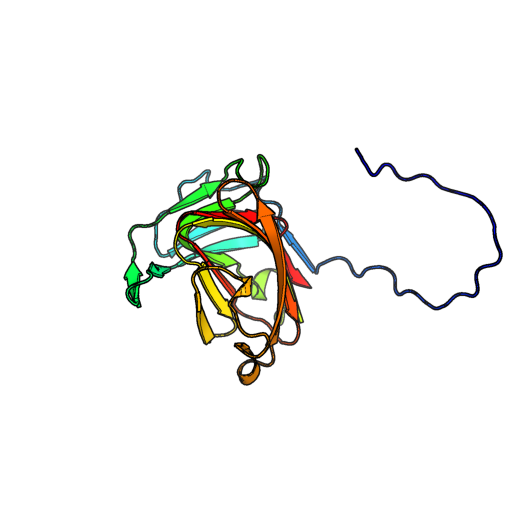 A 1 101 ? -12.693 -2.125 6.331 1.00 96.56 101 ALA A C 1
ATOM 714 O O . ALA A 1 101 ? -12.529 -3.219 5.793 1.00 96.56 101 ALA A O 1
ATOM 715 N N . THR A 1 102 ? -13.703 -1.342 5.990 1.00 97.06 102 THR A N 1
ATOM 716 C CA . THR A 1 102 ? -14.590 -1.566 4.835 1.00 97.06 102 THR A CA 1
ATOM 717 C C . THR A 1 102 ? -14.148 -0.777 3.609 1.00 97.06 102 THR A C 1
ATOM 719 O O . THR A 1 102 ? -14.596 -1.042 2.490 1.00 97.06 102 THR A O 1
ATOM 722 N N . THR A 1 103 ? -13.284 0.215 3.820 1.00 97.25 103 THR A N 1
ATOM 723 C CA . THR A 1 103 ? -12.657 0.996 2.761 1.00 97.25 103 THR A CA 1
ATOM 724 C C . THR A 1 103 ? -11.222 1.334 3.153 1.00 97.25 103 THR A C 1
ATOM 726 O O . THR A 1 103 ? -10.965 1.719 4.292 1.00 97.25 103 THR A O 1
ATOM 729 N N . VAL A 1 104 ? -10.295 1.189 2.207 1.00 98.19 104 VAL A N 1
ATOM 730 C CA . VAL A 1 104 ? -8.913 1.676 2.323 1.00 98.19 104 VAL A CA 1
ATOM 731 C C . VAL A 1 104 ? -8.606 2.520 1.095 1.00 98.19 104 VAL A C 1
ATOM 733 O O . VAL A 1 104 ? -8.803 2.047 -0.026 1.00 98.19 104 VAL A O 1
ATOM 736 N N . ILE A 1 105 ? -8.137 3.746 1.298 1.00 98.31 105 ILE A N 1
ATOM 737 C CA . ILE A 1 105 ? -7.790 4.684 0.223 1.00 98.31 105 ILE A CA 1
ATOM 738 C C . ILE A 1 105 ? -6.364 5.150 0.453 1.00 98.31 105 ILE A C 1
ATOM 740 O O . ILE A 1 105 ? -5.985 5.361 1.596 1.00 98.31 105 ILE A O 1
ATOM 744 N N . PHE A 1 106 ? -5.573 5.260 -0.605 1.00 98.12 106 PHE A N 1
ATOM 745 C CA . PHE A 1 106 ? -4.278 5.928 -0.540 1.00 98.12 106 PHE A CA 1
ATOM 746 C C . PHE A 1 106 ? -3.941 6.550 -1.886 1.00 98.12 106 PHE A C 1
ATOM 748 O O . PHE A 1 106 ? -4.269 5.992 -2.944 1.00 98.12 106 PHE A O 1
ATOM 755 N N . ASP A 1 107 ? -3.239 7.670 -1.827 1.00 97.50 107 ASP A N 1
ATOM 756 C CA . ASP A 1 107 ? -2.653 8.308 -2.990 1.00 97.50 107 ASP A CA 1
ATOM 757 C C . ASP A 1 107 ? -1.286 7.712 -3.290 1.00 97.50 107 ASP A C 1
ATOM 759 O O . ASP A 1 107 ? -0.592 7.188 -2.413 1.00 97.50 107 ASP A O 1
ATOM 763 N N . TYR A 1 108 ? -0.909 7.738 -4.564 1.00 97.31 108 TYR A N 1
ATOM 764 C CA . TYR A 1 108 ? 0.340 7.162 -5.021 1.00 97.31 108 TYR A CA 1
ATOM 765 C C . TYR A 1 108 ? 0.998 7.967 -6.136 1.00 97.31 108 TYR A C 1
ATOM 767 O O . TYR A 1 108 ? 0.337 8.603 -6.957 1.00 97.31 108 TYR A O 1
ATOM 775 N N . ARG A 1 109 ? 2.327 7.856 -6.206 1.00 96.50 109 ARG A N 1
ATOM 776 C CA . ARG A 1 109 ? 3.129 8.197 -7.385 1.00 96.50 109 ARG A CA 1
ATOM 777 C C . ARG A 1 109 ? 4.082 7.055 -7.686 1.00 96.50 109 ARG A C 1
ATOM 779 O O . ARG A 1 109 ? 4.928 6.719 -6.863 1.00 96.50 109 ARG A O 1
ATOM 786 N N . ASP A 1 110 ? 3.935 6.474 -8.865 1.00 95.50 110 ASP A N 1
ATOM 787 C CA . ASP A 1 110 ? 4.774 5.403 -9.389 1.00 95.50 110 ASP A CA 1
ATOM 788 C C . ASP A 1 110 ? 5.715 5.985 -10.449 1.00 95.50 110 ASP A C 1
ATOM 790 O O . ASP A 1 110 ? 5.266 6.498 -11.477 1.00 95.50 110 ASP A O 1
ATOM 794 N N . MET A 1 111 ? 7.021 5.946 -10.180 1.00 93.94 1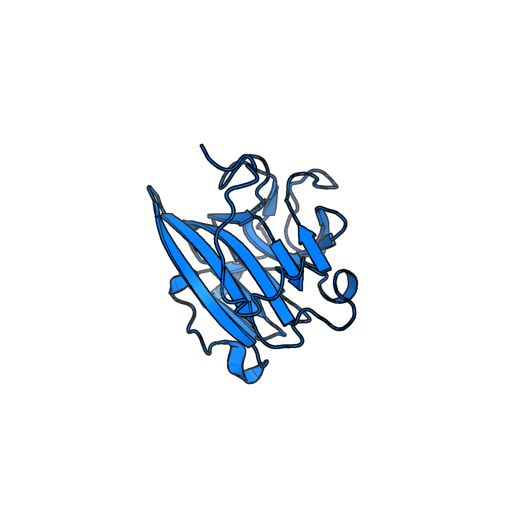11 MET A N 1
ATOM 795 C CA . MET A 1 111 ? 8.062 6.460 -11.079 1.00 93.94 111 MET A CA 1
ATOM 796 C C . MET A 1 111 ? 8.786 5.353 -11.852 1.00 93.94 111 MET A C 1
ATOM 798 O O . MET A 1 111 ? 9.686 5.647 -12.638 1.00 93.94 111 MET A O 1
ATOM 802 N N . GLY A 1 112 ? 8.387 4.090 -11.673 1.00 90.44 112 GLY A N 1
ATOM 803 C CA . GLY A 1 112 ? 9.007 2.978 -12.371 1.00 90.44 112 GLY A CA 1
ATOM 804 C C . GLY A 1 112 ? 9.043 1.656 -11.609 1.00 90.44 112 GLY A C 1
ATOM 805 O O . GLY A 1 112 ? 8.801 1.528 -10.406 1.00 90.44 112 GLY A O 1
ATOM 806 N N . GLY A 1 113 ? 9.421 0.626 -12.367 1.00 91.75 113 GLY A N 1
ATOM 807 C CA . GLY A 1 113 ? 9.586 -0.731 -11.867 1.00 91.75 113 GLY A CA 1
ATOM 808 C C . GLY A 1 113 ? 8.265 -1.493 -11.783 1.00 91.75 113 GLY A C 1
ATOM 809 O O . GLY A 1 113 ? 7.607 -1.744 -12.794 1.00 91.75 113 GLY A O 1
ATOM 810 N N . ASN A 1 114 ? 7.937 -1.978 -10.587 1.00 94.50 114 ASN A N 1
ATOM 811 C CA . ASN A 1 114 ? 6.749 -2.786 -10.343 1.00 94.50 114 ASN A CA 1
ATOM 812 C C . ASN A 1 114 ? 6.097 -2.391 -9.034 1.00 94.50 114 ASN A C 1
ATOM 814 O O . ASN A 1 114 ? 6.789 -2.090 -8.063 1.00 94.50 114 ASN A O 1
ATOM 818 N N . ILE A 1 115 ? 4.783 -2.566 -8.984 1.00 97.69 115 ILE A N 1
ATOM 819 C CA . ILE A 1 115 ? 3.999 -2.461 -7.762 1.00 97.69 115 ILE A CA 1
ATOM 820 C C . ILE A 1 115 ? 3.601 -3.840 -7.255 1.00 97.69 115 ILE A C 1
ATOM 822 O O . ILE A 1 115 ? 3.496 -4.820 -8.003 1.00 97.69 115 ILE A O 1
ATOM 826 N N . ASN A 1 116 ? 3.414 -3.921 -5.948 1.00 98.44 116 ASN A N 1
ATOM 827 C CA . ASN A 1 116 ? 2.906 -5.070 -5.222 1.00 98.44 116 ASN A CA 1
ATOM 828 C C . ASN A 1 116 ? 1.723 -4.579 -4.392 1.00 98.44 116 ASN A C 1
ATOM 830 O O . ASN A 1 116 ? 1.871 -3.670 -3.579 1.00 98.44 116 ASN A O 1
ATOM 834 N N . LEU A 1 117 ? 0.564 -5.199 -4.576 1.00 98.69 117 LEU A N 1
ATOM 835 C CA . LEU A 1 117 ? -0.594 -4.972 -3.728 1.00 98.69 117 LEU A CA 1
ATOM 836 C C . LEU A 1 117 ? -1.074 -6.326 -3.222 1.00 98.69 117 LEU A C 1
ATOM 838 O O . LEU A 1 117 ? -1.301 -7.257 -3.998 1.00 98.69 117 LEU A O 1
ATOM 842 N N . ARG A 1 118 ? -1.181 -6.454 -1.904 1.00 98.62 118 ARG A N 1
ATOM 843 C CA . ARG A 1 118 ? -1.708 -7.654 -1.261 1.00 98.62 118 ARG A CA 1
ATOM 844 C C . ARG A 1 118 ? -2.883 -7.266 -0.397 1.00 98.62 118 ARG A C 1
ATOM 846 O O . ARG A 1 118 ? -2.718 -6.413 0.460 1.00 98.62 118 ARG A O 1
ATOM 853 N N . VAL A 1 119 ? -4.026 -7.911 -0.572 1.00 98.56 119 VAL A N 1
ATOM 854 C CA . VAL A 1 119 ? -5.229 -7.644 0.226 1.00 98.56 119 VAL A CA 1
ATOM 855 C C . VAL A 1 119 ? -5.764 -8.964 0.750 1.00 98.56 119 VAL A C 1
ATOM 857 O O . VAL A 1 119 ? -5.968 -9.896 -0.029 1.00 98.56 119 VAL A O 1
ATOM 860 N N . ASN A 1 120 ? -5.951 -9.070 2.069 1.00 97.94 120 ASN A N 1
ATOM 861 C CA . ASN A 1 120 ? -6.496 -10.266 2.728 1.00 97.94 120 ASN A CA 1
ATOM 862 C C . ASN A 1 120 ? -5.825 -11.572 2.252 1.00 97.94 120 ASN A C 1
ATOM 864 O O . ASN A 1 120 ? -6.468 -12.579 1.969 1.00 97.94 120 ASN A O 1
ATOM 868 N N . GLY A 1 121 ? -4.495 -11.539 2.123 1.00 97.50 121 GLY A N 1
ATOM 869 C CA . GLY A 1 121 ? -3.683 -12.684 1.710 1.00 97.50 121 GLY A CA 1
ATOM 870 C C . GLY A 1 121 ? -3.511 -12.871 0.197 1.00 97.50 121 GLY A C 1
ATOM 871 O O . GLY A 1 121 ? -2.509 -13.484 -0.186 1.00 97.50 121 GLY A O 1
ATOM 872 N N . ILE A 1 122 ? -4.377 -12.299 -0.645 1.00 98.38 122 ILE A N 1
ATOM 873 C CA . ILE A 1 122 ? -4.297 -12.374 -2.115 1.00 98.38 122 ILE A CA 1
ATOM 874 C C . ILE A 1 122 ? -3.262 -11.371 -2.621 1.00 98.38 122 ILE A C 1
ATOM 876 O O . ILE A 1 122 ? -3.351 -10.189 -2.307 1.00 98.38 122 ILE A O 1
ATOM 880 N N . HIS A 1 123 ? -2.285 -11.841 -3.399 1.00 98.12 123 HIS A N 1
ATOM 881 C CA . HIS A 1 123 ? -1.157 -11.044 -3.893 1.00 98.12 123 HIS A CA 1
ATOM 882 C C . HIS A 1 123 ? -1.271 -10.742 -5.387 1.00 98.12 123 HIS A C 1
ATOM 884 O O . HIS A 1 123 ? -1.456 -11.658 -6.190 1.00 98.12 123 HIS A O 1
ATOM 890 N N . VAL A 1 124 ? -1.071 -9.481 -5.765 1.00 98.06 124 VAL A N 1
ATOM 891 C CA . VAL A 1 124 ? -1.000 -9.028 -7.155 1.00 98.06 124 VAL A CA 1
ATOM 892 C C . VAL A 1 124 ? 0.270 -8.209 -7.370 1.00 98.06 124 VAL A C 1
ATOM 894 O O . VAL A 1 124 ? 0.562 -7.267 -6.638 1.00 98.06 124 VAL A O 1
ATOM 897 N N . ARG A 1 125 ? 1.003 -8.548 -8.435 1.00 97.19 125 ARG A N 1
ATOM 898 C CA . ARG A 1 125 ? 2.137 -7.771 -8.949 1.00 97.19 125 ARG A CA 1
ATOM 899 C C . ARG A 1 125 ? 1.809 -7.223 -10.331 1.00 97.19 125 ARG A C 1
ATOM 901 O O . ARG A 1 125 ? 1.342 -7.982 -11.189 1.00 97.19 125 ARG A O 1
ATOM 908 N N . ARG A 1 126 ? 2.090 -5.945 -10.576 1.00 97.19 126 ARG A N 1
ATOM 909 C CA . ARG A 1 126 ? 1.940 -5.292 -11.889 1.00 97.19 126 ARG A CA 1
ATOM 910 C C . ARG A 1 126 ? 3.095 -4.336 -12.165 1.00 97.19 126 ARG A C 1
ATOM 912 O O . ARG A 1 126 ? 3.987 -4.198 -11.333 1.00 97.19 126 ARG A O 1
ATOM 919 N N . ALA A 1 127 ? 3.125 -3.772 -13.370 1.00 95.25 127 ALA A N 1
ATOM 920 C CA . ALA A 1 127 ? 4.026 -2.665 -13.677 1.00 95.25 127 ALA A CA 1
ATOM 921 C C . ALA A 1 127 ? 3.524 -1.350 -13.057 1.00 95.25 127 ALA A C 1
ATOM 923 O O . ALA A 1 127 ? 4.352 -0.555 -12.665 1.00 95.25 127 ALA A O 1
ATOM 924 N N . ASP A 1 128 ? 2.202 -1.187 -12.918 1.00 93.94 128 ASP A N 1
ATOM 925 C CA . ASP A 1 128 ? 1.534 -0.028 -12.306 1.00 93.94 128 ASP A CA 1
ATOM 926 C C . ASP A 1 128 ? 0.164 -0.455 -11.720 1.00 93.94 128 ASP A C 1
ATOM 928 O O . ASP A 1 128 ? -0.367 -1.523 -12.069 1.00 93.94 128 ASP A O 1
ATOM 932 N N . PHE A 1 129 ? -0.418 0.356 -10.828 1.00 96.88 129 PHE A N 1
ATOM 933 C CA . PHE A 1 129 ? -1.707 0.090 -10.183 1.00 96.88 129 PHE A CA 1
ATOM 934 C C . PHE A 1 129 ? -2.890 0.053 -11.160 1.00 96.88 129 PHE A C 1
ATOM 936 O O . PHE A 1 129 ? -3.779 -0.778 -10.971 1.00 96.88 129 PHE A O 1
ATOM 943 N N . SER A 1 130 ? -2.901 0.848 -12.236 1.00 95.19 130 SER A N 1
ATOM 944 C CA . SER A 1 130 ? -3.984 0.840 -13.240 1.00 95.19 130 SER A CA 1
ATOM 945 C C . SER A 1 130 ? -4.135 -0.509 -13.951 1.00 95.19 130 SER A C 1
ATOM 947 O O . SER A 1 130 ? -5.187 -0.826 -14.504 1.00 95.19 130 SER A O 1
ATOM 949 N N . MET A 1 131 ? -3.093 -1.346 -13.911 1.00 96.25 131 MET A N 1
ATOM 950 C CA . MET A 1 131 ? -3.102 -2.689 -14.488 1.00 96.25 131 MET A CA 1
ATOM 951 C C . MET A 1 131 ? -3.654 -3.760 -13.536 1.00 96.25 131 MET A C 1
ATOM 953 O O . MET A 1 131 ? -3.678 -4.949 -13.890 1.00 96.25 131 MET A O 1
ATOM 957 N N . ILE A 1 132 ? -4.036 -3.398 -12.308 1.00 96.75 132 ILE A N 1
ATOM 958 C CA . ILE A 1 132 ? -4.710 -4.312 -11.387 1.00 96.75 132 ILE A CA 1
ATOM 959 C C . ILE A 1 132 ? -6.165 -4.466 -11.853 1.00 96.75 132 ILE A C 1
ATOM 961 O O . ILE A 1 132 ? -6.906 -3.487 -11.885 1.00 96.75 132 ILE A O 1
ATOM 965 N N . PRO A 1 133 ? -6.620 -5.686 -12.196 1.00 95.88 133 PRO A N 1
ATOM 966 C CA . PRO A 1 133 ? -8.019 -5.897 -12.548 1.00 95.88 133 PRO A CA 1
ATOM 967 C C . PRO A 1 133 ? -8.940 -5.547 -11.374 1.00 95.88 133 PRO A C 1
ATOM 969 O O . PRO A 1 133 ? -8.687 -5.991 -10.256 1.00 95.88 133 PRO A O 1
ATOM 972 N N . GLY A 1 134 ? -10.058 -4.860 -11.628 1.00 91.50 134 GLY A N 1
ATOM 973 C CA . GLY A 1 134 ? -11.008 -4.463 -10.574 1.00 91.50 134 GLY A CA 1
ATOM 974 C C . GLY A 1 134 ? -11.543 -5.622 -9.714 1.00 91.50 134 GLY A C 1
ATOM 975 O O . GLY A 1 134 ? -11.876 -5.441 -8.546 1.00 91.50 134 GLY A O 1
ATOM 976 N N . ALA A 1 135 ? -11.567 -6.837 -10.273 1.00 93.56 135 ALA A N 1
ATOM 977 C CA . ALA A 1 135 ? -11.994 -8.064 -9.599 1.00 93.56 135 ALA A CA 1
ATOM 978 C C . ALA A 1 135 ? -10.842 -8.882 -8.976 1.00 93.56 135 ALA A C 1
ATOM 980 O O . ALA A 1 135 ? -11.064 -10.012 -8.541 1.00 93.56 135 ALA A O 1
ATOM 981 N N . ALA A 1 136 ? -9.609 -8.362 -8.935 1.00 96.25 136 ALA A N 1
ATOM 982 C CA . ALA A 1 136 ? -8.431 -9.123 -8.505 1.00 96.25 136 ALA A CA 1
ATOM 983 C C . ALA A 1 136 ? -8.527 -9.670 -7.069 1.00 96.25 136 ALA A C 1
ATOM 985 O O . ALA A 1 136 ? -7.905 -10.686 -6.762 1.00 96.25 136 ALA A O 1
ATOM 986 N N . TYR A 1 137 ? -9.333 -9.031 -6.218 1.00 97.94 137 TYR A N 1
ATOM 987 C CA . TYR A 1 137 ? -9.533 -9.403 -4.815 1.00 97.94 137 TYR A CA 1
ATOM 988 C C . TYR A 1 137 ? -10.954 -9.899 -4.516 1.00 97.94 137 TYR A C 1
ATOM 990 O O . TYR A 1 137 ? -11.339 -10.003 -3.352 1.00 97.94 137 TYR A O 1
ATOM 998 N N . ALA A 1 138 ? -11.732 -10.270 -5.542 1.00 96.81 138 ALA A N 1
ATOM 999 C CA . ALA A 1 138 ? -13.125 -10.692 -5.375 1.00 96.81 138 ALA A CA 1
ATOM 1000 C C . ALA A 1 138 ? -13.278 -11.901 -4.431 1.00 96.81 138 ALA A C 1
ATOM 1002 O O . ALA A 1 138 ? -14.224 -11.957 -3.650 1.00 96.81 138 ALA A O 1
ATOM 1003 N N . ALA A 1 139 ? -12.317 -12.833 -4.433 1.00 96.56 139 ALA A N 1
ATOM 1004 C CA . ALA A 1 139 ? -12.306 -13.975 -3.511 1.00 96.56 139 ALA A CA 1
ATOM 1005 C C . ALA A 1 139 ? -12.109 -13.576 -2.033 1.00 96.56 139 ALA A C 1
ATOM 1007 O O . ALA A 1 139 ? -12.421 -14.362 -1.143 1.00 96.56 139 ALA A O 1
ATOM 1008 N N . ALA A 1 140 ? -11.618 -12.362 -1.771 1.00 96.19 140 ALA A N 1
ATOM 1009 C CA . ALA A 1 140 ? -11.534 -11.767 -0.442 1.00 96.19 140 ALA A CA 1
ATOM 1010 C C . ALA A 1 140 ? -12.701 -10.807 -0.134 1.00 96.19 140 ALA A C 1
ATOM 1012 O O . ALA A 1 140 ? -12.666 -10.135 0.894 1.00 96.19 140 ALA A O 1
ATOM 1013 N N . GLY A 1 141 ? -13.707 -10.715 -1.014 1.00 97.00 141 GLY A N 1
ATOM 1014 C CA . GLY A 1 141 ? -14.833 -9.791 -0.860 1.00 97.00 141 GLY A CA 1
ATOM 1015 C C . GLY A 1 141 ? -14.465 -8.318 -1.053 1.00 97.00 141 GLY A C 1
ATOM 1016 O O . GLY A 1 141 ? -15.183 -7.453 -0.559 1.00 97.00 141 GLY A O 1
ATOM 1017 N N . VAL A 1 142 ? -13.351 -8.033 -1.740 1.00 98.06 142 VAL A N 1
ATOM 1018 C CA . VAL A 1 142 ? -12.836 -6.672 -1.948 1.00 98.06 142 VAL A CA 1
ATOM 1019 C C . VAL A 1 142 ? -12.803 -6.340 -3.438 1.00 98.06 142 VAL A C 1
ATOM 1021 O O . VAL A 1 142 ? -12.298 -7.114 -4.254 1.00 98.06 142 VAL A O 1
ATOM 1024 N N . ALA A 1 143 ? -13.327 -5.172 -3.791 1.00 97.94 143 ALA A N 1
ATOM 1025 C CA . ALA A 1 143 ? -13.175 -4.548 -5.097 1.00 97.94 143 ALA A CA 1
ATOM 1026 C C . ALA A 1 143 ? -12.028 -3.531 -5.061 1.00 97.94 143 ALA A C 1
ATOM 1028 O O . ALA A 1 143 ? -11.771 -2.911 -4.029 1.00 97.94 143 ALA A O 1
ATOM 1029 N N . VAL A 1 144 ? -11.350 -3.348 -6.195 1.00 98.12 144 VAL A N 1
ATOM 1030 C CA . VAL A 1 144 ? -10.308 -2.326 -6.357 1.00 98.12 144 VAL A CA 1
ATOM 1031 C C . VAL A 1 144 ? -10.694 -1.348 -7.460 1.00 98.12 144 VAL A C 1
ATOM 1033 O O . VAL A 1 144 ? -11.023 -1.747 -8.577 1.00 98.12 144 VAL A O 1
ATOM 1036 N N . GLY A 1 145 ? -10.665 -0.063 -7.127 1.00 98.00 145 GLY A N 1
ATOM 1037 C CA . GLY A 1 145 ? -10.719 1.053 -8.060 1.00 98.00 145 GLY A CA 1
ATOM 1038 C C . GLY A 1 145 ? -9.371 1.761 -8.080 1.00 98.00 145 GLY A C 1
ATOM 1039 O O . GLY A 1 145 ? -8.723 1.885 -7.043 1.00 98.00 145 GLY A O 1
ATOM 1040 N N . VAL A 1 146 ? -8.946 2.205 -9.260 1.00 98.19 146 VAL A N 1
ATOM 1041 C CA . VAL A 1 146 ? -7.713 2.978 -9.430 1.00 98.19 146 VAL A CA 1
ATOM 1042 C C . VAL A 1 146 ? -8.005 4.149 -10.355 1.00 98.19 146 VAL A C 1
ATOM 1044 O O . VAL A 1 146 ? -8.568 3.963 -11.437 1.00 98.19 146 VAL A O 1
ATOM 1047 N N . THR A 1 147 ? -7.637 5.349 -9.926 1.00 97.69 147 THR A N 1
ATOM 1048 C CA . THR A 1 147 ? -7.521 6.521 -10.794 1.00 97.69 147 THR A CA 1
ATOM 1049 C C . THR A 1 147 ? -6.050 6.733 -11.115 1.00 97.69 147 THR A C 1
ATOM 1051 O O . THR A 1 147 ? -5.185 6.477 -10.280 1.00 97.69 147 THR A O 1
ATOM 1054 N N . THR A 1 148 ? -5.751 7.175 -12.335 1.00 97.00 148 THR A N 1
ATOM 1055 C CA . THR A 1 148 ? -4.365 7.360 -12.775 1.00 97.00 148 THR A CA 1
ATOM 1056 C C . THR A 1 148 ? -4.273 8.528 -13.743 1.00 97.00 148 THR A C 1
ATOM 1058 O O . THR A 1 148 ? -5.066 8.635 -14.679 1.00 97.00 148 THR A O 1
ATOM 1061 N N . THR A 1 149 ? -3.274 9.377 -13.534 1.00 96.62 149 THR A N 1
ATOM 1062 C CA . THR A 1 149 ? -2.882 10.475 -14.415 1.00 96.62 149 THR A CA 1
ATOM 1063 C C . THR A 1 149 ? -1.401 10.336 -14.747 1.00 96.62 149 THR A C 1
ATOM 1065 O O . THR A 1 149 ? -0.579 10.043 -13.882 1.00 96.62 149 THR A O 1
ATOM 1068 N N . ALA A 1 150 ? -1.050 10.530 -16.018 1.00 95.88 150 ALA A N 1
ATOM 1069 C CA . ALA A 1 150 ? 0.344 10.510 -16.444 1.00 95.88 150 ALA A CA 1
ATOM 1070 C C . ALA A 1 150 ? 1.081 11.776 -15.988 1.00 95.88 150 ALA A C 1
ATOM 1072 O O . ALA A 1 150 ? 0.563 12.885 -16.129 1.00 95.88 150 ALA A O 1
ATOM 1073 N N . ILE A 1 151 ? 2.316 11.607 -15.520 1.00 93.81 151 ILE A N 1
ATOM 1074 C CA . ILE A 1 151 ? 3.225 12.695 -15.148 1.00 93.81 151 ILE A CA 1
ATOM 1075 C C . ILE A 1 151 ? 4.580 12.515 -15.838 1.00 93.81 151 ILE A C 1
ATOM 1077 O O . ILE A 1 151 ? 4.867 11.489 -16.458 1.00 93.81 151 ILE A O 1
ATOM 1081 N N . ALA A 1 152 ? 5.448 13.521 -15.743 1.00 91.19 152 ALA A N 1
ATOM 1082 C CA . ALA A 1 152 ? 6.816 13.379 -16.221 1.00 91.19 152 ALA A CA 1
ATOM 1083 C C . ALA A 1 152 ? 7.547 12.299 -15.403 1.00 91.19 152 ALA A C 1
ATOM 1085 O O . ALA A 1 152 ? 7.728 12.453 -14.199 1.00 91.19 152 ALA A O 1
ATOM 1086 N N . GLY A 1 153 ? 7.974 11.224 -16.070 1.00 88.62 153 GLY A N 1
ATOM 1087 C CA . GLY A 1 153 ? 8.729 10.137 -15.442 1.00 88.62 153 GLY A CA 1
ATOM 1088 C C . GLY A 1 153 ? 7.887 9.096 -14.701 1.00 88.62 153 GLY A C 1
ATOM 1089 O O . GLY A 1 153 ? 8.469 8.287 -13.993 1.00 88.62 153 GLY A O 1
ATOM 1090 N N . GLY A 1 154 ? 6.558 9.085 -14.852 1.00 93.62 154 GLY A N 1
ATOM 1091 C CA . GLY A 1 154 ? 5.724 8.106 -14.159 1.00 93.62 154 GLY A CA 1
ATOM 1092 C C . GLY A 1 154 ? 4.227 8.370 -14.260 1.00 93.62 154 GLY A C 1
ATOM 1093 O O . GLY A 1 154 ? 3.740 9.005 -15.201 1.00 93.62 154 GLY A O 1
ATOM 1094 N N . VAL A 1 155 ? 3.496 7.898 -13.259 1.00 95.69 155 VAL A N 1
ATOM 1095 C CA . VAL A 1 155 ? 2.062 8.137 -13.080 1.00 95.69 155 VAL A CA 1
ATOM 1096 C C . VAL A 1 155 ? 1.747 8.430 -11.614 1.00 95.69 155 VAL A C 1
ATOM 1098 O O . VAL A 1 155 ? 2.489 8.043 -10.715 1.00 95.69 155 VAL A O 1
ATOM 1101 N N . GLU A 1 156 ? 0.634 9.106 -11.367 1.00 96.69 156 GLU A N 1
ATOM 1102 C CA . GLU A 1 156 ? 0.101 9.332 -10.023 1.00 96.69 156 GLU A CA 1
ATOM 1103 C C . GLU A 1 156 ? -1.413 9.138 -9.999 1.00 96.69 156 GLU A C 1
ATOM 1105 O O . GLU A 1 156 ? -2.075 9.194 -11.040 1.00 96.69 156 GLU A O 1
ATOM 1110 N N . GLY A 1 157 ? -1.974 8.918 -8.820 1.00 96.94 157 GLY A N 1
ATOM 1111 C CA . GLY A 1 157 ? -3.414 8.804 -8.648 1.00 96.94 157 GLY A CA 1
ATOM 1112 C C . GLY A 1 157 ? -3.785 8.196 -7.310 1.00 96.94 157 GLY A C 1
ATOM 1113 O O . GLY A 1 157 ? -3.011 8.265 -6.362 1.00 96.94 157 GLY A O 1
ATOM 1114 N N . THR A 1 158 ? -4.959 7.577 -7.252 1.00 98.38 158 THR A N 1
ATOM 1115 C CA . THR A 1 158 ? -5.538 7.065 -6.009 1.00 98.38 158 THR A CA 1
ATOM 1116 C C . THR A 1 158 ? -5.941 5.610 -6.187 1.00 98.38 158 THR A C 1
ATOM 1118 O O . THR A 1 158 ? -6.556 5.234 -7.191 1.00 98.38 158 THR A O 1
ATOM 1121 N N . VAL A 1 159 ? -5.643 4.782 -5.190 1.00 98.62 159 VAL A N 1
ATOM 1122 C CA . VAL A 1 159 ? -6.177 3.423 -5.074 1.00 98.62 159 VAL A CA 1
ATOM 1123 C C . VAL A 1 159 ? -7.294 3.427 -4.041 1.00 98.62 159 VAL A C 1
ATOM 1125 O O . VAL A 1 159 ? -7.121 3.911 -2.929 1.00 98.62 159 VAL A O 1
ATOM 1128 N N . THR A 1 160 ? -8.438 2.843 -4.387 1.00 98.44 160 THR A N 1
ATOM 1129 C CA . THR A 1 160 ? -9.576 2.654 -3.482 1.00 98.44 160 THR A CA 1
ATOM 1130 C C . THR A 1 160 ? -9.912 1.170 -3.401 1.00 98.44 160 THR A C 1
ATOM 1132 O O . THR A 1 160 ? -10.305 0.550 -4.390 1.00 98.44 160 THR A O 1
ATOM 1135 N N . LEU A 1 161 ? -9.787 0.593 -2.212 1.00 98.38 161 LEU A N 1
ATOM 1136 C CA . LEU A 1 161 ? -10.253 -0.751 -1.888 1.00 98.38 161 LEU A CA 1
ATOM 1137 C C . LEU A 1 161 ? -11.590 -0.636 -1.167 1.00 98.38 161 LEU A C 1
ATOM 1139 O O . LEU A 1 161 ? -11.669 0.068 -0.166 1.00 98.38 161 LEU A O 1
ATOM 1143 N N . THR A 1 162 ? -12.626 -1.318 -1.651 1.00 97.81 162 THR A N 1
ATOM 1144 C CA . THR A 1 162 ? -13.966 -1.294 -1.040 1.00 97.81 162 THR A CA 1
ATOM 1145 C C . THR A 1 162 ? -14.539 -2.695 -0.873 1.00 97.81 162 THR A C 1
ATOM 1147 O O . THR A 1 162 ? -14.230 -3.607 -1.639 1.00 97.81 162 THR A O 1
ATOM 1150 N N . GLY A 1 163 ? -15.385 -2.870 0.139 1.00 93.31 163 GLY A N 1
ATOM 1151 C CA . GLY A 1 163 ? -15.868 -4.180 0.582 1.00 93.31 163 GLY A CA 1
ATOM 1152 C C . GLY A 1 163 ? -15.115 -4.633 1.830 1.00 93.31 163 GLY A C 1
ATOM 1153 O O . GLY A 1 163 ? -14.313 -3.885 2.378 1.00 93.31 163 GLY A O 1
ATOM 1154 N N . GLY A 1 164 ? -15.364 -5.839 2.333 1.00 82.12 164 GLY A N 1
ATOM 1155 C CA . GLY A 1 164 ? -14.635 -6.283 3.517 1.00 82.12 164 GLY A CA 1
ATOM 1156 C C . GLY A 1 164 ? -15.317 -7.335 4.382 1.00 82.12 164 GLY A C 1
ATOM 1157 O O . GLY A 1 164 ? -16.331 -7.914 3.980 1.00 82.12 164 GLY A O 1
ATOM 1158 N N . PRO A 1 165 ? -14.732 -7.587 5.571 1.00 95.94 165 PRO A N 1
ATOM 1159 C CA . PRO A 1 165 ? -13.679 -6.776 6.213 1.00 95.94 165 PRO A CA 1
ATOM 1160 C C . PRO A 1 165 ? -12.282 -6.894 5.565 1.00 95.94 165 PRO A C 1
ATOM 1162 O O . PRO A 1 165 ? -11.777 -7.990 5.315 1.00 95.94 165 PRO A O 1
ATOM 1165 N N . ILE A 1 166 ? -11.624 -5.756 5.330 1.00 98.38 166 ILE A N 1
ATOM 1166 C CA . ILE A 1 166 ? -10.207 -5.636 4.964 1.00 98.38 166 ILE A CA 1
ATOM 1167 C C . ILE A 1 166 ? -9.394 -5.659 6.258 1.00 98.38 166 ILE A C 1
ATOM 1169 O O . ILE A 1 166 ? -9.420 -4.727 7.055 1.00 98.38 166 ILE A O 1
ATOM 1173 N N . THR A 1 167 ? -8.665 -6.745 6.480 1.00 98.25 167 THR A N 1
ATOM 1174 C CA . THR A 1 167 ? -7.891 -6.966 7.715 1.00 98.25 167 THR A CA 1
ATOM 1175 C C . THR A 1 167 ? -6.386 -6.914 7.480 1.00 98.25 167 THR A C 1
ATOM 1177 O O . THR A 1 167 ? -5.613 -6.775 8.425 1.00 98.25 167 THR A O 1
ATOM 1180 N N . SER A 1 168 ? -5.950 -7.004 6.221 1.00 98.19 168 SER A N 1
ATOM 1181 C CA . SER A 1 168 ? -4.546 -6.845 5.848 1.00 98.19 168 SER A CA 1
ATOM 1182 C C . SER A 1 168 ? -4.404 -6.234 4.460 1.00 98.19 168 SER A C 1
ATOM 1184 O O . SER A 1 168 ? -5.025 -6.701 3.504 1.00 98.19 168 SER A O 1
ATOM 1186 N N . VAL A 1 169 ? -3.537 -5.225 4.357 1.00 98.44 169 VAL A N 1
ATOM 1187 C CA . VAL A 1 169 ? -3.079 -4.646 3.091 1.00 98.44 169 VAL A CA 1
ATOM 1188 C C . VAL A 1 169 ? -1.559 -4.569 3.117 1.00 98.44 169 VAL A C 1
ATOM 1190 O O . VAL A 1 169 ? -0.988 -4.170 4.130 1.00 98.44 169 VAL A O 1
ATOM 1193 N N . TRP A 1 170 ? -0.893 -4.991 2.042 1.00 98.50 170 TRP A N 1
ATOM 1194 C CA . TRP A 1 170 ? 0.520 -4.694 1.798 1.00 98.50 170 TRP A CA 1
ATOM 1195 C C . TRP A 1 170 ? 0.617 -3.839 0.542 1.00 98.50 170 TRP A C 1
ATOM 1197 O O . TRP A 1 170 ? 0.095 -4.242 -0.497 1.00 98.50 170 TRP A O 1
ATOM 1207 N N . ILE A 1 171 ? 1.306 -2.707 0.641 1.00 98.62 171 ILE A N 1
ATOM 1208 C CA . ILE A 1 171 ? 1.540 -1.772 -0.462 1.00 98.62 171 ILE A CA 1
ATOM 1209 C C . ILE A 1 171 ? 3.042 -1.730 -0.711 1.00 98.62 171 ILE A C 1
ATOM 1211 O O . ILE A 1 171 ? 3.797 -1.465 0.220 1.00 98.62 171 ILE A O 1
ATOM 1215 N N . GLY A 1 172 ? 3.500 -2.042 -1.920 1.00 98.06 172 GLY A N 1
ATOM 1216 C CA . GLY A 1 172 ? 4.927 -2.123 -2.218 1.00 98.06 172 GLY A CA 1
ATOM 1217 C C . GLY A 1 172 ? 5.302 -1.684 -3.618 1.00 98.06 172 GLY A C 1
ATOM 1218 O O . GLY A 1 172 ? 4.492 -1.762 -4.539 1.00 98.06 172 GLY A O 1
ATOM 1219 N N . GLY A 1 173 ? 6.553 -1.260 -3.774 1.00 96.94 173 GLY A N 1
ATOM 1220 C CA . GLY A 1 173 ? 7.071 -0.720 -5.027 1.00 96.94 173 GLY A CA 1
ATOM 1221 C C . GLY A 1 173 ? 8.594 -0.639 -5.081 1.00 96.94 173 GLY A C 1
ATOM 1222 O O . GLY A 1 173 ? 9.269 -0.839 -4.069 1.00 96.94 173 GLY A O 1
ATOM 1223 N N . GLN A 1 174 ? 9.130 -0.382 -6.277 1.00 93.50 174 GLN A N 1
ATOM 1224 C CA . GLN A 1 174 ? 10.558 -0.135 -6.526 1.00 93.50 174 GLN A CA 1
ATOM 1225 C C . GLN A 1 174 ? 10.904 1.359 -6.499 1.00 93.50 174 GLN A C 1
ATOM 1227 O O . GLN A 1 174 ? 11.969 1.721 -6.012 1.00 93.50 174 GLN A O 1
ATOM 1232 N N . GLU A 1 175 ? 10.003 2.208 -6.979 1.00 94.25 175 GLU A N 1
ATOM 1233 C CA . GLU A 1 175 ? 10.132 3.667 -6.947 1.00 94.25 175 GLU A CA 1
ATOM 1234 C C . GLU A 1 175 ? 8.751 4.273 -6.681 1.00 94.25 175 GLU A C 1
ATOM 1236 O O . GLU A 1 175 ? 8.217 5.054 -7.469 1.00 94.25 175 GLU A O 1
ATOM 1241 N N . LEU A 1 176 ? 8.133 3.817 -5.589 1.00 96.38 176 LEU A N 1
ATOM 1242 C CA . LEU A 1 176 ? 6.735 4.092 -5.281 1.00 96.38 176 LEU A CA 1
ATOM 1243 C C . LEU A 1 176 ? 6.617 5.025 -4.088 1.00 96.38 176 LEU A C 1
ATOM 1245 O O . LEU A 1 176 ? 7.155 4.747 -3.021 1.00 96.38 176 LEU A O 1
ATOM 1249 N N . CYS A 1 177 ? 5.827 6.067 -4.255 1.00 95.50 177 CYS A N 1
ATOM 1250 C CA . CYS A 1 177 ? 5.390 6.949 -3.192 1.00 95.50 177 CYS A CA 1
ATOM 1251 C C . CYS A 1 177 ? 3.957 6.632 -2.828 1.00 95.50 177 CYS A C 1
ATOM 1253 O O . CYS A 1 177 ? 3.147 6.406 -3.729 1.00 95.50 177 CYS A O 1
ATOM 1255 N N . ILE A 1 178 ? 3.653 6.657 -1.538 1.00 96.75 178 ILE A N 1
ATOM 1256 C CA . ILE A 1 178 ? 2.283 6.630 -1.042 1.00 96.75 178 ILE A CA 1
ATOM 1257 C C . ILE A 1 178 ? 2.052 7.762 -0.056 1.00 96.75 178 ILE A C 1
ATOM 1259 O O . ILE A 1 178 ? 2.971 8.147 0.672 1.00 96.75 178 ILE A O 1
ATOM 1263 N N . ASP A 1 179 ? 0.827 8.264 -0.036 1.00 94.62 179 ASP A N 1
ATOM 1264 C CA . ASP A 1 179 ? 0.379 9.280 0.907 1.00 94.62 179 ASP A CA 1
ATOM 1265 C C . ASP A 1 179 ? -1.114 9.136 1.219 1.00 94.62 179 ASP A C 1
ATOM 1267 O O . ASP A 1 179 ? -1.787 8.291 0.620 1.00 94.62 179 ASP A O 1
ATOM 1271 N N . GLU A 1 180 ? -1.598 9.937 2.169 1.00 93.50 180 GLU A N 1
ATOM 1272 C CA . GLU A 1 180 ? -3.014 10.071 2.544 1.00 93.50 180 GLU A CA 1
ATOM 1273 C C . GLU A 1 180 ? -3.725 8.711 2.682 1.00 93.50 180 GLU A C 1
ATOM 1275 O O . GLU A 1 180 ? -4.678 8.391 1.969 1.00 93.50 180 GLU A O 1
ATOM 1280 N N . LEU A 1 181 ? -3.228 7.860 3.588 1.00 96.56 181 LEU A N 1
ATOM 1281 C CA . LEU A 1 181 ? -3.819 6.541 3.808 1.00 96.56 181 LEU A CA 1
ATOM 1282 C C . LEU A 1 181 ? -5.031 6.648 4.748 1.00 96.56 181 LEU A C 1
ATOM 1284 O O . LEU A 1 181 ? -4.886 6.731 5.970 1.00 96.56 181 LEU A O 1
ATOM 1288 N N . ASP A 1 182 ? -6.223 6.550 4.169 1.00 96.56 182 ASP A N 1
ATOM 1289 C CA . ASP A 1 182 ? -7.496 6.468 4.882 1.00 96.56 182 ASP A CA 1
ATOM 1290 C C . ASP A 1 182 ? -7.927 5.019 5.128 1.00 96.56 182 ASP A C 1
ATOM 1292 O O . ASP A 1 182 ? -7.870 4.165 4.235 1.00 96.56 182 ASP A O 1
ATOM 1296 N N . MET A 1 183 ? -8.479 4.756 6.313 1.00 95.56 183 MET A N 1
ATOM 1297 C CA . MET A 1 183 ? -9.123 3.491 6.672 1.00 95.56 183 MET A CA 1
ATOM 1298 C C . MET A 1 183 ? -10.461 3.756 7.380 1.00 95.56 183 MET A C 1
ATOM 1300 O O . MET A 1 183 ? -10.491 4.433 8.410 1.00 95.56 183 MET A O 1
ATOM 1304 N N . TYR A 1 184 ? -11.555 3.205 6.841 1.00 92.19 184 TYR A N 1
ATOM 1305 C CA . TYR A 1 184 ? -12.937 3.388 7.324 1.00 92.19 184 TYR A CA 1
ATOM 1306 C C . TYR A 1 184 ? -13.533 2.103 7.888 1.00 92.19 184 TYR A C 1
ATOM 1308 O O . TYR A 1 184 ? -13.440 1.063 7.192 1.00 92.19 184 TYR A O 1
#

Radius of gyration: 17.31 Å; chains: 1; bounding box: 51×46×32 Å

Foldseek 3Di:
DDDDDDDDDDDDDPCPPPPDPDAFLDKFFLQDKPPADWDFFFQGWIDTRNWIKTKYWAQFPVRDTDRGWTKHQDQDVHNRKIWTARIKMKTQQCVSPPPAFQKKKKKKWALFTKKWKAWPRQIDIDGDPVPQPQCSCVVQQKGWDWDWDDDVRTIITMIMIGGDRTRIIIIHDRGMIIGTIGGD